Protein AF-A0A7M3ZNB1-F1 (afdb_monomer_lite)

Secondary structure (DSSP, 8-state):
-HHHHHHHHHHHHHHHHHHS-----HHHHHTTSS--HHHHHHHHHHHHHHHHHHHHTTSSPPPPPHHHHHHHHHHHHHHHHHHHHHHTTTTS-HHHHHHHHHHHHHHHHHTTSS-SS-STTGGGT--HHHHHHHHHHHHHHHTT--TTHHHHHHHHTTS-HHHHHHHHHHHHHHHHTTSS--TTSSSPP-

Radius of gyration: 18.9 Å; chains: 1; bounding box: 48×30×53 Å

pLDDT: mean 91.67, std 6.59, range [48.69, 97.62]

Structure (mmCIF, N/CA/C/O backbone):
data_AF-A0A7M3ZNB1-F1
#
_entry.id   AF-A0A7M3ZNB1-F1
#
loop_
_atom_site.group_PDB
_atom_site.id
_atom_site.type_symbol
_atom_site.label_atom_id
_atom_site.label_alt_id
_atom_site.label_comp_id
_atom_site.label_asym_id
_atom_site.label_entity_id
_atom_site.label_seq_id
_atom_site.pdbx_PDB_ins_code
_atom_site.Cartn_x
_atom_site.Cartn_y
_atom_site.Cartn_z
_atom_site.occupancy
_atom_site.B_iso_or_equiv
_atom_site.auth_seq_id
_atom_site.auth_comp_id
_atom_site.auth_asym_id
_atom_site.auth_atom_id
_atom_site.pdbx_PDB_model_num
ATOM 1 N N . GLN A 1 1 ? -1.486 -17.581 -26.492 1.00 53.19 1 GLN A N 1
ATOM 2 C CA . GLN A 1 1 ? -2.120 -16.342 -25.982 1.00 53.19 1 GLN A CA 1
ATOM 3 C C . GLN A 1 1 ? -1.622 -15.896 -24.597 1.00 53.19 1 GLN A C 1
ATOM 5 O O . GLN A 1 1 ? -1.498 -14.698 -24.398 1.00 53.19 1 GLN A O 1
ATOM 10 N N . SER A 1 2 ? -1.276 -16.785 -23.649 1.00 64.69 2 SER A N 1
ATOM 11 C CA . SER A 1 2 ? -0.798 -16.369 -22.306 1.00 64.69 2 SER A CA 1
ATOM 12 C C . SER A 1 2 ? 0.509 -15.548 -22.298 1.00 64.69 2 SER A C 1
ATOM 14 O O . SER A 1 2 ? 0.718 -14.752 -21.385 1.00 64.69 2 SER A O 1
ATOM 16 N N . ASN A 1 3 ? 1.386 -15.725 -23.295 1.00 81.88 3 ASN A N 1
ATOM 17 C CA . ASN A 1 3 ? 2.731 -15.131 -23.284 1.00 81.88 3 ASN A CA 1
ATOM 18 C C . ASN A 1 3 ? 2.749 -13.640 -23.660 1.00 81.88 3 ASN A C 1
ATOM 20 O O . ASN A 1 3 ? 3.486 -12.875 -23.048 1.00 81.88 3 ASN A O 1
ATOM 24 N N . GLU A 1 4 ? 1.920 -13.209 -24.614 1.00 90.94 4 GLU A N 1
ATOM 25 C CA . GLU A 1 4 ? 1.838 -11.799 -25.033 1.00 90.94 4 GLU A CA 1
ATOM 26 C C . GLU A 1 4 ? 1.258 -10.922 -23.920 1.00 90.94 4 GLU A C 1
ATOM 28 O O . GLU A 1 4 ? 1.792 -9.858 -23.616 1.00 90.94 4 GLU A O 1
ATOM 33 N N . ARG A 1 5 ? 0.207 -11.410 -23.247 1.00 93.12 5 ARG A N 1
ATOM 34 C CA . ARG A 1 5 ? -0.402 -10.724 -22.101 1.00 93.12 5 ARG A CA 1
ATOM 35 C C . ARG A 1 5 ? 0.583 -10.578 -20.946 1.00 93.12 5 ARG A C 1
ATOM 37 O O . ARG A 1 5 ? 0.705 -9.495 -20.380 1.00 93.12 5 ARG A O 1
ATOM 44 N N . LEU A 1 6 ? 1.303 -11.652 -20.617 1.00 95.44 6 LEU A N 1
ATOM 45 C CA . LEU A 1 6 ? 2.343 -11.611 -19.594 1.00 95.44 6 LEU A CA 1
ATOM 46 C C . LEU A 1 6 ? 3.440 -10.600 -19.955 1.00 95.44 6 LEU A C 1
ATOM 48 O O . LEU A 1 6 ? 3.840 -9.821 -19.095 1.00 95.44 6 LEU A O 1
ATOM 52 N N . LEU A 1 7 ? 3.889 -10.576 -21.214 1.00 95.44 7 LEU A N 1
ATOM 53 C CA . LEU A 1 7 ? 4.895 -9.620 -21.677 1.00 95.44 7 LEU A CA 1
ATOM 54 C C . LEU A 1 7 ? 4.403 -8.171 -21.560 1.00 95.44 7 LEU A C 1
ATOM 56 O O . LEU A 1 7 ? 5.130 -7.329 -21.043 1.00 95.44 7 LEU A O 1
ATOM 60 N N . ALA A 1 8 ? 3.166 -7.879 -21.971 1.00 95.06 8 ALA A N 1
ATOM 61 C CA . ALA A 1 8 ? 2.592 -6.538 -21.862 1.00 95.06 8 ALA A CA 1
ATOM 62 C C . ALA A 1 8 ? 2.513 -6.061 -20.399 1.00 95.06 8 ALA A C 1
ATOM 64 O O . ALA A 1 8 ? 2.962 -4.958 -20.076 1.00 95.06 8 ALA A O 1
ATOM 65 N N . LEU A 1 9 ? 2.020 -6.916 -19.495 1.00 95.62 9 LEU A N 1
ATOM 66 C CA . LEU A 1 9 ? 1.970 -6.628 -18.057 1.00 95.62 9 LEU A CA 1
ATOM 67 C C . LEU A 1 9 ? 3.376 -6.457 -17.463 1.00 95.62 9 LEU A C 1
ATOM 69 O O . LEU A 1 9 ? 3.602 -5.559 -16.653 1.00 95.62 9 LEU A O 1
ATOM 73 N N . ALA A 1 10 ? 4.339 -7.275 -17.890 1.00 96.12 10 ALA A N 1
ATOM 74 C CA . ALA A 1 10 ? 5.731 -7.175 -17.466 1.00 96.12 10 ALA A CA 1
ATOM 75 C C . ALA A 1 10 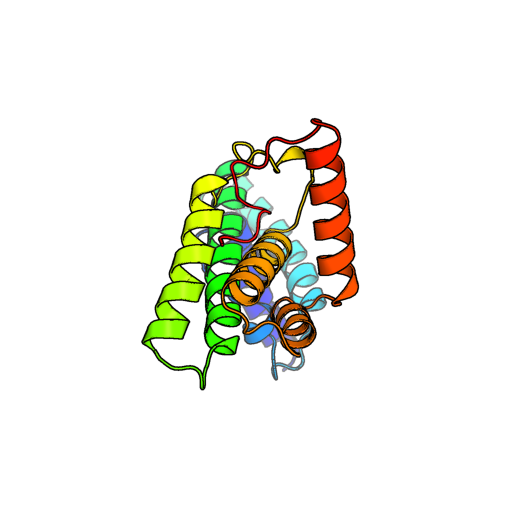? 6.382 -5.859 -17.912 1.00 96.12 10 ALA A C 1
ATOM 77 O O . ALA A 1 10 ? 7.096 -5.241 -17.125 1.00 96.12 10 ALA A O 1
ATOM 78 N N . CYS A 1 11 ? 6.114 -5.402 -19.138 1.00 95.69 11 CYS A N 1
ATOM 79 C CA . CYS A 1 11 ? 6.587 -4.111 -19.638 1.00 95.69 11 CYS A CA 1
ATOM 80 C C . CYS A 1 11 ? 6.006 -2.943 -18.835 1.00 95.69 11 CYS A C 1
ATOM 82 O O . CYS A 1 11 ? 6.755 -2.051 -18.439 1.00 95.69 11 CYS A O 1
ATOM 84 N N . LEU A 1 12 ? 4.704 -2.970 -18.529 1.00 94.81 12 LEU A N 1
ATOM 85 C CA . LEU A 1 12 ? 4.069 -1.966 -17.667 1.00 94.81 12 LEU A CA 1
ATOM 86 C C . LEU A 1 12 ? 4.679 -1.957 -16.261 1.00 94.81 12 LEU A C 1
ATOM 88 O O . LEU A 1 12 ? 4.983 -0.893 -15.723 1.00 94.81 12 LEU 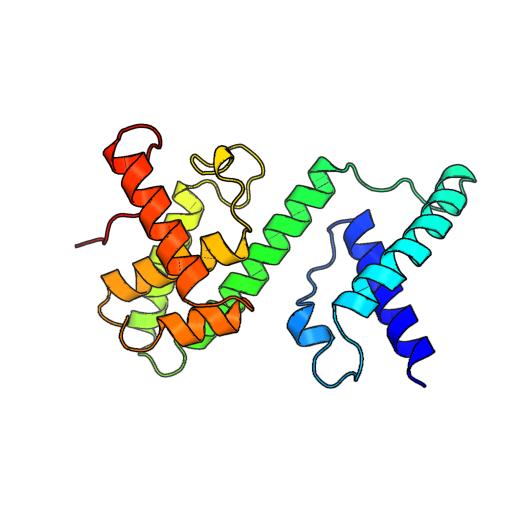A O 1
ATOM 92 N N . ARG A 1 13 ? 4.919 -3.140 -15.683 1.00 94.75 13 ARG A N 1
ATOM 93 C CA . ARG A 1 13 ? 5.550 -3.275 -14.366 1.00 94.75 13 ARG A CA 1
ATOM 94 C C . ARG A 1 13 ? 6.980 -2.753 -14.364 1.00 94.75 13 ARG A C 1
ATOM 96 O O . ARG A 1 13 ? 7.334 -1.981 -13.480 1.00 94.75 13 ARG A O 1
ATOM 103 N N . ALA A 1 14 ? 7.777 -3.123 -15.361 1.00 94.38 14 ALA A N 1
ATOM 104 C CA . ALA A 1 14 ? 9.140 -2.632 -15.520 1.00 94.38 14 ALA A CA 1
ATOM 105 C C . ALA A 1 14 ? 9.170 -1.108 -15.705 1.00 94.38 14 ALA A C 1
ATOM 107 O O . ALA A 1 14 ? 10.007 -0.430 -15.117 1.00 94.38 14 ALA A O 1
ATOM 108 N N . HIS A 1 15 ? 8.229 -0.545 -16.468 1.00 92.31 15 HIS A N 1
ATOM 109 C CA . HIS A 1 15 ? 8.118 0.901 -16.611 1.00 92.31 15 HIS A CA 1
ATOM 110 C C . HIS A 1 15 ? 7.786 1.577 -15.273 1.00 92.31 15 HIS A C 1
ATOM 112 O O . HIS A 1 15 ? 8.464 2.532 -14.897 1.00 92.31 15 HIS A O 1
ATOM 118 N N . GLN A 1 16 ? 6.812 1.055 -14.518 1.00 91.94 16 GLN A N 1
ATOM 119 C CA . GLN A 1 16 ? 6.500 1.551 -13.175 1.00 91.94 16 GLN A CA 1
ATOM 120 C C . GLN A 1 16 ? 7.723 1.471 -12.244 1.00 91.94 16 GLN A C 1
ATOM 122 O O . GLN A 1 16 ? 7.998 2.417 -11.517 1.00 91.94 16 GLN A O 1
ATOM 127 N N . GLU A 1 17 ? 8.497 0.385 -12.292 1.00 90.56 17 GLU A N 1
ATOM 128 C CA . GLU A 1 17 ? 9.726 0.225 -11.499 1.00 90.56 17 GLU A CA 1
ATOM 129 C C . GLU A 1 17 ? 10.880 1.138 -11.953 1.00 90.56 17 GLU A C 1
ATOM 131 O O . GLU A 1 17 ? 11.807 1.375 -11.180 1.00 90.56 17 GLU A O 1
ATOM 136 N N . ARG A 1 18 ? 10.851 1.662 -13.185 1.00 90.75 18 ARG A N 1
ATOM 137 C CA . ARG A 1 18 ? 11.842 2.634 -13.685 1.00 90.75 18 ARG A CA 1
ATOM 138 C C . ARG A 1 18 ? 11.490 4.073 -13.364 1.00 90.75 18 ARG A C 1
ATOM 140 O O . ARG A 1 18 ? 12.400 4.877 -13.176 1.00 90.75 18 ARG A O 1
ATOM 147 N N . THR A 1 19 ? 10.204 4.408 -13.392 1.00 87.56 19 THR A N 1
ATOM 148 C CA . THR A 1 19 ? 9.755 5.803 -13.327 1.00 87.56 19 THR A CA 1
ATOM 149 C C . THR A 1 19 ? 9.044 6.135 -12.027 1.00 87.56 19 THR A C 1
ATOM 151 O O . THR A 1 19 ? 9.085 7.284 -11.607 1.00 87.56 19 THR A O 1
ATOM 154 N N . GLY A 1 20 ? 8.375 5.166 -11.401 1.00 83.81 20 GLY A N 1
ATOM 155 C CA . GLY A 1 20 ? 7.446 5.382 -10.290 1.00 83.81 20 GLY A CA 1
ATOM 156 C C . GLY A 1 20 ? 6.127 6.053 -10.698 1.00 83.81 20 GLY A C 1
ATOM 157 O O . GLY A 1 20 ? 5.177 6.039 -9.931 1.00 83.81 20 GLY A O 1
ATOM 158 N N . LYS A 1 21 ? 6.021 6.584 -11.923 1.00 80.00 21 LYS A N 1
ATOM 159 C CA . LYS A 1 21 ? 4.980 7.546 -12.333 1.00 80.00 21 LYS A CA 1
ATOM 160 C C . LYS A 1 21 ? 3.655 6.930 -12.776 1.00 80.00 21 LYS A C 1
ATOM 162 O O . LYS A 1 21 ? 2.750 7.658 -13.172 1.00 80.00 21 LYS A O 1
ATOM 167 N N . ILE A 1 22 ? 3.536 5.605 -12.771 1.00 81.69 22 ILE A N 1
ATOM 168 C CA . ILE A 1 22 ? 2.296 4.942 -13.166 1.00 81.69 22 ILE A CA 1
ATOM 169 C C . ILE A 1 22 ? 1.604 4.395 -11.923 1.00 81.69 22 ILE A C 1
ATOM 171 O O . ILE A 1 22 ? 2.110 3.481 -11.269 1.00 81.69 22 ILE A O 1
ATOM 175 N N . ASN A 1 23 ? 0.404 4.901 -11.652 1.00 83.00 23 ASN A N 1
ATOM 176 C CA . ASN A 1 23 ? -0.474 4.327 -10.649 1.00 83.00 23 ASN A CA 1
ATOM 177 C C . ASN A 1 23 ? -1.207 3.100 -11.233 1.00 83.00 23 ASN A C 1
ATOM 179 O O . ASN A 1 23 ? -2.145 3.247 -12.013 1.00 83.00 23 ASN A O 1
ATOM 183 N N . ILE A 1 24 ? -0.768 1.890 -10.864 1.00 86.69 24 ILE A N 1
ATOM 184 C CA . ILE A 1 24 ? -1.443 0.629 -11.209 1.00 86.69 24 ILE A CA 1
ATOM 185 C C . ILE A 1 24 ? -1.824 -0.120 -9.936 1.00 86.69 24 ILE A C 1
ATOM 187 O O . ILE A 1 24 ? -0.967 -0.487 -9.123 1.00 86.69 24 ILE A O 1
ATOM 191 N N . ASP A 1 25 ? -3.111 -0.440 -9.835 1.00 85.75 25 ASP A N 1
ATOM 192 C CA . ASP A 1 25 ? -3.625 -1.467 -8.944 1.00 85.75 25 ASP A CA 1
ATOM 193 C C . ASP A 1 25 ? -3.291 -2.854 -9.519 1.00 85.75 25 ASP A C 1
ATOM 195 O O . ASP A 1 25 ? -4.022 -3.411 -10.335 1.00 85.75 25 ASP A O 1
ATOM 199 N N . TRP A 1 26 ? -2.144 -3.413 -9.128 1.00 88.75 26 TRP A N 1
ATOM 200 C CA . TRP A 1 26 ? -1.683 -4.694 -9.669 1.00 88.75 26 TRP A CA 1
ATOM 201 C C . TRP A 1 26 ? -2.595 -5.886 -9.362 1.00 88.75 26 TRP A C 1
ATOM 203 O O . TRP A 1 26 ? -2.819 -6.668 -10.283 1.00 88.75 26 TRP A O 1
ATOM 213 N N . PRO A 1 27 ? -3.109 -6.070 -8.128 1.00 85.38 27 PRO A N 1
ATOM 214 C CA . PRO A 1 27 ? -4.097 -7.107 -7.841 1.00 85.38 27 PRO A CA 1
ATOM 215 C C . PRO A 1 27 ? -5.313 -7.058 -8.768 1.00 85.38 27 PRO A C 1
ATOM 217 O O . PRO A 1 27 ? -5.665 -8.090 -9.331 1.00 85.38 27 PRO A O 1
ATOM 220 N N . GLN A 1 28 ? -5.889 -5.873 -8.982 1.00 86.12 28 GLN A N 1
ATOM 221 C CA . GLN A 1 28 ? -7.027 -5.701 -9.884 1.00 86.12 28 GLN A CA 1
ATOM 222 C C . GLN A 1 28 ? -6.622 -5.913 -11.351 1.00 86.12 28 GLN A C 1
ATOM 224 O O . GLN A 1 28 ? -7.330 -6.566 -12.107 1.00 86.12 28 GLN A O 1
ATOM 229 N N . MET A 1 29 ? -5.446 -5.423 -11.756 1.00 90.56 29 MET A N 1
ATOM 230 C CA . MET A 1 29 ? -4.943 -5.543 -13.129 1.00 90.56 29 MET A CA 1
ATOM 231 C C . MET A 1 29 ? -4.726 -6.998 -13.568 1.00 90.56 29 MET A C 1
ATOM 233 O O . MET A 1 29 ? -4.845 -7.307 -14.752 1.00 90.56 29 MET A O 1
ATOM 237 N N . VAL A 1 30 ? -4.370 -7.895 -12.640 1.00 92.00 30 VAL A N 1
ATOM 238 C CA . VAL A 1 30 ? -4.156 -9.319 -12.954 1.00 92.00 30 VAL A CA 1
ATOM 239 C C . VAL A 1 30 ? -5.417 -10.171 -12.793 1.00 92.00 30 VAL A C 1
ATOM 241 O O . VAL A 1 30 ? -5.433 -11.322 -13.240 1.00 92.00 30 VAL A O 1
ATOM 244 N N . GLU A 1 31 ? -6.479 -9.638 -12.193 1.00 89.12 31 GLU A N 1
ATOM 245 C CA . GLU A 1 31 ? -7.727 -10.364 -11.973 1.00 89.12 31 GLU A CA 1
ATOM 246 C C . GLU A 1 31 ? -8.368 -10.794 -13.303 1.00 89.12 31 GLU A C 1
ATOM 248 O O . GLU A 1 31 ? -8.394 -10.050 -14.280 1.00 89.12 31 GLU A O 1
ATOM 253 N N . GLY A 1 32 ? -8.820 -12.050 -13.389 1.00 87.25 32 GLY A N 1
ATOM 254 C CA . GLY A 1 32 ? -9.433 -12.601 -14.607 1.00 87.25 32 GLY A CA 1
ATOM 255 C C . GLY A 1 32 ? -8.486 -12.774 -15.807 1.00 87.25 32 GLY A C 1
ATOM 256 O O . GLY A 1 32 ? -8.883 -13.323 -16.832 1.00 87.25 32 GLY A O 1
ATOM 257 N N . THR A 1 33 ? -7.216 -12.370 -15.701 1.00 88.75 33 THR A N 1
ATOM 258 C CA . THR A 1 33 ? -6.265 -12.426 -16.825 1.00 88.75 33 THR A CA 1
ATOM 259 C C . THR A 1 33 ? -5.657 -13.810 -17.064 1.00 88.75 33 THR A C 1
ATOM 261 O O . THR A 1 33 ? -5.021 -14.026 -18.101 1.00 88.75 33 THR A O 1
ATOM 264 N N . GLY A 1 34 ? -5.799 -14.738 -16.111 1.00 90.25 34 GLY A N 1
ATOM 265 C CA . GLY A 1 34 ? -5.099 -16.029 -16.107 1.00 90.25 34 GLY A CA 1
ATOM 266 C C . GLY A 1 34 ? -3.593 -15.925 -15.821 1.00 90.25 34 GLY A C 1
ATOM 267 O O . GLY A 1 34 ? -2.892 -16.932 -15.888 1.00 90.25 34 GLY A O 1
ATOM 268 N N . VAL A 1 35 ? -3.091 -14.727 -15.501 1.00 92.44 35 VAL A N 1
ATOM 269 C CA . VAL A 1 35 ? -1.699 -14.461 -15.126 1.00 92.44 35 VAL A CA 1
ATOM 270 C C . VAL A 1 35 ? -1.655 -14.083 -13.650 1.00 92.44 35 VAL A C 1
ATOM 272 O O . VAL A 1 35 ? -2.460 -13.295 -13.168 1.00 92.44 35 VAL A O 1
ATOM 275 N N . THR A 1 36 ? -0.697 -14.632 -12.912 1.00 92.31 36 THR A N 1
ATOM 276 C CA . THR A 1 36 ? -0.486 -14.284 -11.502 1.00 92.31 36 THR A CA 1
ATOM 277 C C . THR A 1 36 ? 0.409 -13.055 -11.362 1.00 92.31 36 THR A C 1
ATOM 279 O O . THR A 1 36 ? 1.331 -12.844 -12.153 1.00 92.31 36 THR A O 1
ATOM 282 N N . LEU A 1 37 ? 0.229 -12.288 -10.282 1.00 92.25 37 LEU A N 1
ATOM 283 C CA . LEU A 1 37 ? 1.125 -11.171 -9.956 1.00 92.25 37 LEU A CA 1
ATOM 284 C C . LEU A 1 37 ? 2.596 -11.609 -9.866 1.00 92.25 37 LEU A C 1
ATOM 286 O O . LEU A 1 37 ? 3.487 -10.885 -10.300 1.00 92.25 37 LEU A O 1
ATOM 290 N N . LYS A 1 38 ? 2.857 -12.819 -9.355 1.00 93.56 38 LYS A N 1
ATOM 291 C CA . LYS A 1 38 ? 4.213 -13.378 -9.294 1.00 93.56 38 LYS A CA 1
ATOM 292 C C . LYS A 1 38 ? 4.823 -13.524 -10.690 1.00 93.56 38 LYS A C 1
ATOM 294 O O . LYS A 1 38 ? 5.953 -13.095 -10.894 1.00 93.56 38 LYS A O 1
ATOM 299 N N . GLN A 1 39 ? 4.069 -14.065 -11.650 1.00 94.88 39 GLN A N 1
ATOM 300 C CA . GLN A 1 39 ? 4.530 -14.173 -13.036 1.00 94.88 39 GLN A CA 1
ATOM 301 C C . GLN A 1 39 ? 4.840 -12.797 -13.628 1.00 94.88 39 GLN A C 1
ATOM 303 O O . GLN A 1 39 ? 5.887 -12.643 -14.250 1.00 94.88 39 GLN A O 1
ATOM 308 N N . VAL A 1 40 ? 3.987 -11.792 -13.391 1.00 96.06 40 VAL A N 1
ATOM 309 C CA . VAL A 1 40 ? 4.236 -10.415 -13.852 1.00 96.06 40 VAL A CA 1
ATOM 310 C C . VAL A 1 40 ? 5.536 -9.861 -13.271 1.00 96.06 40 VAL A C 1
ATOM 312 O O . VAL A 1 40 ? 6.364 -9.350 -14.020 1.00 96.06 40 VAL A O 1
ATOM 315 N N . VAL A 1 41 ? 5.748 -9.990 -11.956 1.00 94.88 41 VAL A N 1
ATOM 316 C CA . VAL A 1 41 ? 6.969 -9.519 -11.279 1.00 94.88 41 VAL A CA 1
ATOM 317 C C . VAL A 1 41 ? 8.212 -10.231 -11.813 1.00 94.88 41 VAL A C 1
ATOM 319 O O . VAL A 1 41 ? 9.230 -9.591 -12.072 1.00 94.88 41 VAL A O 1
ATOM 322 N N . ASP A 1 42 ? 8.151 -11.548 -12.004 1.00 96.12 42 ASP A N 1
ATOM 323 C CA . ASP A 1 42 ? 9.295 -12.316 -12.494 1.00 96.12 42 ASP A CA 1
ATOM 324 C C . ASP A 1 42 ? 9.616 -11.994 -13.961 1.00 96.12 42 ASP A C 1
ATOM 326 O O . ASP A 1 42 ? 10.784 -11.805 -14.306 1.00 96.12 42 ASP A O 1
ATOM 330 N N . ALA A 1 43 ? 8.601 -11.826 -14.810 1.00 96.38 43 ALA A N 1
ATOM 331 C CA . ALA A 1 43 ? 8.786 -11.382 -16.188 1.00 96.38 43 ALA A CA 1
ATOM 332 C C . ALA A 1 43 ? 9.309 -9.933 -16.264 1.00 96.38 43 ALA A C 1
ATOM 334 O O . ALA A 1 43 ? 10.181 -9.635 -17.081 1.00 96.38 43 ALA A O 1
ATOM 335 N N . ALA A 1 44 ? 8.857 -9.041 -15.376 1.00 96.56 44 ALA A N 1
ATOM 336 C CA . ALA A 1 44 ? 9.325 -7.656 -15.320 1.00 96.56 44 ALA A CA 1
ATOM 337 C C . ALA A 1 44 ? 10.827 -7.560 -15.015 1.00 96.56 44 ALA A C 1
ATOM 339 O O . ALA A 1 44 ? 11.516 -6.738 -15.615 1.00 96.56 44 ALA A O 1
ATOM 340 N N . LYS A 1 45 ? 11.376 -8.447 -14.170 1.00 96.44 45 LYS A N 1
ATOM 341 C CA . LYS A 1 45 ? 12.832 -8.525 -13.924 1.00 96.44 45 LYS A CA 1
ATOM 342 C C . LYS A 1 45 ? 13.617 -8.808 -15.206 1.00 96.44 45 LYS A C 1
ATOM 344 O O . LYS A 1 45 ? 14.699 -8.252 -15.402 1.00 96.44 45 LYS A O 1
ATOM 349 N N . VAL A 1 46 ? 13.078 -9.659 -16.082 1.00 96.44 46 VAL A N 1
ATOM 350 C CA . VAL A 1 46 ? 13.692 -9.963 -17.382 1.00 96.44 46 VAL A CA 1
ATOM 351 C C . VAL A 1 46 ? 13.650 -8.733 -18.283 1.00 96.44 46 VAL A C 1
ATOM 353 O O . VAL A 1 46 ? 14.683 -8.349 -18.827 1.00 96.44 46 VAL A O 1
ATOM 356 N N . VAL A 1 47 ? 12.498 -8.062 -18.379 1.00 97.12 47 VAL A N 1
ATOM 357 C CA . VAL A 1 47 ? 12.363 -6.809 -19.143 1.00 97.12 47 VAL A CA 1
ATOM 358 C C . VAL A 1 47 ? 13.345 -5.748 -18.628 1.00 97.12 47 VAL A C 1
ATOM 360 O O . VAL A 1 47 ? 14.100 -5.172 -19.410 1.00 97.12 47 VAL A O 1
ATOM 363 N N . MET A 1 48 ? 13.424 -5.554 -17.309 1.00 95.25 48 MET A N 1
ATOM 364 C CA . MET A 1 48 ? 14.355 -4.625 -16.662 1.00 95.25 48 MET A CA 1
ATOM 365 C C . MET A 1 48 ? 15.819 -4.913 -16.998 1.00 95.25 48 MET A C 1
ATOM 367 O O . MET A 1 48 ? 16.590 -3.978 -17.216 1.00 95.25 48 MET A O 1
ATOM 371 N N . LYS A 1 49 ? 16.218 -6.189 -17.083 1.00 95.88 49 LYS A N 1
ATOM 372 C CA . LYS A 1 49 ? 17.577 -6.571 -17.494 1.00 95.88 49 LYS A CA 1
ATOM 373 C C . LYS A 1 49 ? 17.916 -6.021 -18.882 1.00 95.88 49 LYS A C 1
ATOM 375 O O . LYS A 1 49 ? 19.001 -5.471 -19.046 1.00 95.88 49 LYS A O 1
ATOM 380 N N . TYR A 1 50 ? 17.009 -6.144 -19.850 1.00 95.88 50 TYR A N 1
ATOM 381 C CA . TYR A 1 50 ? 17.232 -5.632 -21.205 1.00 95.88 50 TYR A CA 1
ATOM 382 C C . TYR A 1 50 ? 17.159 -4.106 -21.271 1.00 95.88 50 TYR A C 1
ATOM 384 O O . TYR A 1 50 ? 18.019 -3.494 -21.898 1.00 95.88 50 TYR A O 1
ATOM 392 N N . LEU A 1 51 ? 16.229 -3.478 -20.545 1.00 95.19 51 LEU A N 1
ATOM 393 C CA . LEU A 1 51 ? 16.172 -2.016 -20.441 1.00 95.19 51 LEU A CA 1
ATOM 394 C C . LEU A 1 51 ? 17.470 -1.434 -19.863 1.00 95.19 51 LEU A C 1
ATOM 396 O O . LEU A 1 51 ? 17.963 -0.430 -20.362 1.00 95.19 51 LEU A O 1
ATOM 400 N N . ASN A 1 52 ? 18.086 -2.097 -18.880 1.00 93.12 52 ASN A N 1
ATOM 401 C CA . ASN A 1 52 ? 19.384 -1.675 -18.346 1.00 93.12 52 ASN A CA 1
ATOM 402 C C . ASN A 1 52 ? 20.521 -1.774 -19.380 1.00 93.12 52 ASN A C 1
ATOM 404 O O . ASN A 1 52 ? 21.477 -1.008 -19.298 1.00 93.12 52 ASN A O 1
ATOM 408 N N . ILE A 1 53 ? 20.454 -2.715 -20.330 1.00 95.56 53 ILE A N 1
ATOM 409 C CA . ILE A 1 53 ? 21.418 -2.788 -21.440 1.00 95.56 53 ILE A CA 1
ATOM 410 C C . ILE A 1 53 ? 21.189 -1.604 -22.380 1.00 95.56 53 ILE A C 1
ATOM 412 O O . ILE A 1 53 ? 22.136 -0.885 -22.679 1.00 95.56 53 ILE A O 1
ATOM 416 N N . CYS A 1 54 ? 19.937 -1.353 -22.777 1.00 95.12 54 CYS A N 1
ATOM 417 C CA . CYS A 1 54 ? 19.580 -0.214 -23.622 1.00 95.12 54 CYS A CA 1
ATOM 418 C C . CYS A 1 54 ? 20.013 1.125 -23.006 1.00 95.12 54 CYS A C 1
ATOM 420 O O . CYS A 1 54 ? 20.564 1.963 -23.711 1.00 95.12 54 CYS A O 1
ATOM 422 N N . GLU A 1 55 ? 19.818 1.303 -21.697 1.00 94.00 55 GLU A N 1
ATOM 423 C CA . GLU A 1 55 ? 20.241 2.496 -20.955 1.00 94.00 55 GLU A CA 1
ATOM 424 C C . GLU A 1 55 ? 21.763 2.679 -21.005 1.00 94.00 55 GLU A C 1
ATOM 426 O O . GLU A 1 55 ? 22.246 3.751 -21.357 1.00 94.00 55 GLU A O 1
ATOM 431 N N . LYS A 1 56 ? 22.535 1.615 -20.741 1.00 93.88 56 LYS A N 1
ATOM 432 C CA . LYS A 1 56 ? 24.008 1.648 -20.830 1.00 93.88 56 LYS A CA 1
ATOM 433 C C . LYS A 1 56 ? 24.520 1.929 -22.243 1.00 93.88 56 LYS A C 1
ATOM 435 O O . LYS A 1 56 ? 25.605 2.479 -22.393 1.00 93.88 56 LYS A O 1
ATOM 440 N N . SER A 1 57 ? 23.757 1.538 -23.259 1.00 95.31 57 SER A N 1
ATOM 441 C CA . SER A 1 57 ? 24.050 1.814 -24.666 1.00 95.31 57 SER A CA 1
ATOM 442 C C . SER A 1 57 ? 23.538 3.179 -25.143 1.00 95.31 57 SER A C 1
ATOM 444 O O . SER A 1 57 ? 23.698 3.489 -26.319 1.00 95.31 57 SER A O 1
ATOM 446 N N . GLY A 1 58 ? 22.906 3.982 -24.278 1.00 94.50 58 GLY A N 1
ATOM 447 C CA . GLY A 1 58 ? 22.350 5.290 -24.644 1.00 94.50 58 GLY A CA 1
ATOM 448 C C . GLY A 1 58 ? 21.124 5.229 -25.563 1.00 94.50 58 GLY A C 1
ATOM 449 O O . GLY A 1 58 ? 20.773 6.230 -26.176 1.00 94.50 58 GLY A O 1
ATOM 450 N N . LEU A 1 59 ? 20.473 4.066 -25.678 1.00 95.06 59 LEU A N 1
ATOM 451 C CA . LEU A 1 59 ? 19.285 3.875 -26.522 1.00 95.06 59 LEU A CA 1
ATOM 452 C C . LEU A 1 59 ? 18.001 4.387 -25.862 1.00 95.06 59 LEU A C 1
ATOM 454 O O . LEU A 1 59 ? 17.004 4.606 -26.544 1.00 95.06 59 LEU A O 1
ATOM 458 N N . ILE A 1 60 ? 18.008 4.525 -24.536 1.00 93.06 60 ILE A N 1
ATOM 459 C CA . ILE A 1 60 ? 16.892 5.046 -23.744 1.00 93.06 60 ILE A CA 1
ATOM 460 C C . ILE A 1 60 ? 17.417 5.974 -22.649 1.00 93.06 60 ILE A C 1
ATOM 462 O O . ILE A 1 60 ? 18.587 5.904 -22.271 1.00 93.06 60 ILE A O 1
ATOM 466 N N . GLU A 1 61 ? 16.525 6.799 -22.106 1.00 89.00 61 GLU A N 1
ATOM 467 C CA . GLU A 1 61 ? 16.823 7.674 -20.974 1.00 89.00 61 GLU A CA 1
ATOM 468 C C . GLU A 1 61 ? 17.241 6.889 -19.723 1.00 89.00 61 GLU A C 1
ATOM 470 O O . GLU A 1 61 ? 16.770 5.771 -19.463 1.00 89.00 61 GLU A O 1
ATOM 475 N N . MET A 1 62 ? 18.099 7.521 -18.915 1.00 87.81 62 MET A N 1
ATOM 476 C CA . MET A 1 62 ? 18.460 7.012 -17.597 1.00 87.81 62 MET A CA 1
ATOM 477 C C . MET A 1 62 ? 17.220 6.850 -16.723 1.00 87.81 62 MET A C 1
ATOM 479 O O . MET A 1 62 ? 16.318 7.689 -16.714 1.00 87.81 62 MET A O 1
ATOM 483 N N . ARG A 1 63 ? 17.181 5.752 -15.965 1.00 88.19 63 ARG A N 1
ATOM 484 C CA . ARG A 1 63 ? 16.116 5.529 -14.986 1.00 88.19 63 ARG A CA 1
ATOM 485 C C . ARG A 1 63 ? 16.098 6.642 -13.934 1.00 88.19 63 ARG A C 1
ATOM 487 O O . ARG A 1 63 ? 17.141 7.207 -13.603 1.00 88.19 63 ARG A O 1
ATOM 494 N N . ALA A 1 64 ? 14.921 6.895 -13.364 1.00 87.81 64 ALA A N 1
ATOM 495 C CA . ALA A 1 64 ? 14.796 7.830 -12.255 1.00 87.81 64 ALA A CA 1
ATOM 496 C C . ALA A 1 64 ? 15.615 7.359 -11.039 1.00 87.81 64 ALA A C 1
ATOM 498 O O . ALA A 1 64 ? 15.912 6.166 -10.883 1.00 87.81 64 ALA A O 1
ATOM 499 N N . ASP A 1 65 ? 15.974 8.307 -10.169 1.00 90.19 65 ASP A N 1
ATOM 500 C CA . ASP A 1 65 ? 16.651 7.991 -8.917 1.00 90.19 65 ASP A CA 1
ATOM 501 C C . ASP A 1 65 ? 15.831 6.987 -8.090 1.00 90.19 65 ASP A C 1
ATOM 503 O O . ASP A 1 65 ? 14.600 7.042 -8.022 1.00 90.19 65 ASP A O 1
ATOM 507 N N . ARG A 1 66 ? 16.530 6.049 -7.442 1.00 88.69 66 ARG A N 1
ATOM 508 C CA . ARG A 1 66 ? 15.892 4.953 -6.706 1.00 88.69 66 ARG A CA 1
ATOM 509 C C . ARG A 1 66 ? 15.002 5.477 -5.582 1.00 88.69 66 ARG A C 1
ATOM 511 O O . ARG A 1 66 ? 13.940 4.899 -5.358 1.00 88.69 66 ARG A O 1
ATOM 518 N N . ARG A 1 67 ? 15.431 6.524 -4.872 1.00 90.81 67 ARG A N 1
ATOM 519 C CA . ARG A 1 67 ? 14.667 7.099 -3.762 1.00 90.81 67 ARG A CA 1
ATOM 520 C C . ARG A 1 67 ? 13.410 7.779 -4.294 1.00 90.81 67 ARG A C 1
ATOM 522 O O . ARG A 1 67 ? 12.341 7.558 -3.734 1.00 90.81 67 ARG A O 1
ATOM 529 N N . THR A 1 68 ? 13.508 8.498 -5.414 1.00 91.06 68 THR A N 1
ATOM 530 C CA . THR A 1 68 ? 12.335 9.049 -6.116 1.00 91.06 68 THR A CA 1
ATOM 531 C C . THR A 1 68 ? 11.346 7.949 -6.500 1.00 91.06 68 THR A C 1
ATOM 533 O O . THR A 1 68 ? 10.181 8.027 -6.128 1.00 91.06 68 THR A O 1
ATOM 536 N N . VAL A 1 69 ? 11.797 6.877 -7.160 1.00 91.19 69 VAL A N 1
ATOM 537 C CA . VAL A 1 69 ? 10.905 5.768 -7.550 1.00 91.19 69 VAL A CA 1
ATOM 538 C C . VAL A 1 69 ? 10.245 5.121 -6.332 1.00 91.19 69 VAL A C 1
ATOM 540 O O . VAL A 1 69 ? 9.047 4.859 -6.349 1.00 91.19 69 VAL A O 1
ATOM 543 N N . GLN A 1 70 ? 11.001 4.855 -5.264 1.00 91.19 70 GLN A N 1
ATOM 544 C CA . GLN A 1 70 ? 10.455 4.251 -4.045 1.00 91.19 70 GLN A CA 1
ATOM 545 C C . GLN A 1 70 ? 9.388 5.129 -3.391 1.00 91.19 70 GLN A C 1
ATOM 547 O O . GLN A 1 70 ? 8.379 4.604 -2.921 1.00 91.19 70 GLN A O 1
ATOM 552 N N . PHE A 1 71 ? 9.600 6.445 -3.377 1.00 92.44 71 PHE A N 1
ATOM 553 C CA . PHE A 1 71 ? 8.621 7.397 -2.871 1.00 92.44 71 PHE A CA 1
ATOM 554 C C . PHE A 1 71 ? 7.332 7.356 -3.700 1.00 92.44 71 PHE A C 1
ATOM 556 O O . PHE A 1 71 ? 6.259 7.145 -3.142 1.00 92.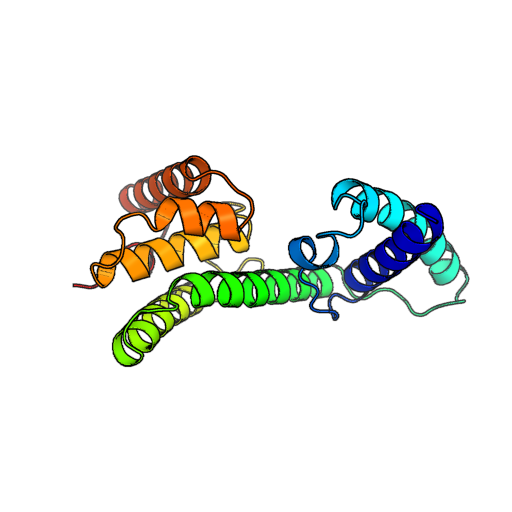44 71 PHE A O 1
ATOM 563 N N . GLU A 1 72 ? 7.434 7.441 -5.027 1.00 92.19 72 GLU A N 1
ATOM 564 C CA . GLU A 1 72 ? 6.274 7.392 -5.930 1.00 92.19 72 GLU A CA 1
ATOM 565 C C . GLU A 1 72 ? 5.507 6.059 -5.844 1.00 92.19 72 GLU A C 1
ATOM 567 O O . GLU A 1 72 ? 4.273 6.022 -5.848 1.00 92.19 72 GLU A O 1
ATOM 572 N N . LEU A 1 73 ? 6.224 4.940 -5.692 1.00 90.94 73 LEU A N 1
ATOM 573 C CA . LEU A 1 73 ? 5.608 3.633 -5.452 1.00 90.94 73 LEU A CA 1
ATOM 574 C C . LEU A 1 73 ? 4.854 3.596 -4.118 1.00 90.94 73 LEU A C 1
ATOM 576 O O . LEU A 1 73 ? 3.783 2.993 -4.047 1.00 90.94 73 LEU A O 1
ATOM 580 N N . ARG A 1 74 ? 5.383 4.244 -3.073 1.00 92.50 74 ARG A N 1
ATOM 581 C CA . ARG A 1 74 ? 4.695 4.360 -1.783 1.00 92.50 74 ARG A CA 1
ATOM 582 C C . ARG A 1 74 ? 3.442 5.224 -1.893 1.00 92.50 74 ARG A C 1
ATOM 584 O O . ARG A 1 74 ? 2.399 4.801 -1.402 1.00 92.50 74 ARG A O 1
ATOM 591 N N . VAL A 1 75 ? 3.525 6.378 -2.560 1.00 93.12 75 VAL A N 1
ATOM 592 C CA . VAL A 1 75 ? 2.371 7.249 -2.856 1.00 93.12 75 VAL A CA 1
ATOM 593 C C . VAL A 1 75 ? 1.278 6.426 -3.538 1.00 93.12 75 VAL A C 1
ATOM 595 O O . VAL A 1 75 ? 0.152 6.360 -3.054 1.00 93.12 75 VAL A O 1
ATOM 598 N N . THR A 1 76 ? 1.649 5.713 -4.602 1.00 91.38 76 THR A N 1
ATOM 599 C CA . THR A 1 76 ? 0.758 4.839 -5.373 1.00 91.38 76 THR A CA 1
ATOM 600 C C . THR A 1 76 ? 0.119 3.744 -4.512 1.00 91.38 76 THR A C 1
ATOM 602 O O . THR A 1 76 ? -1.092 3.528 -4.583 1.00 91.38 76 THR A O 1
ATOM 605 N N . GLU A 1 77 ? 0.907 3.041 -3.688 1.00 91.94 77 GLU A N 1
ATOM 606 C CA . GLU A 1 77 ? 0.387 1.975 -2.823 1.00 91.94 77 GLU A CA 1
ATOM 607 C C . GLU A 1 77 ? -0.609 2.517 -1.791 1.00 91.94 77 GLU A C 1
ATOM 609 O O . GLU A 1 77 ? -1.655 1.896 -1.581 1.00 91.94 77 GLU A O 1
ATOM 614 N N . ILE A 1 78 ? -0.323 3.678 -1.191 1.00 95.31 78 ILE A N 1
ATOM 615 C CA . ILE A 1 78 ? -1.244 4.350 -0.268 1.00 95.31 78 ILE A CA 1
ATOM 616 C C . ILE A 1 78 ? -2.520 4.746 -1.008 1.00 95.31 78 ILE A C 1
ATOM 618 O O . ILE A 1 78 ? -3.591 4.324 -0.590 1.00 95.31 78 ILE A O 1
ATOM 622 N N . SER A 1 79 ? -2.433 5.458 -2.136 1.00 94.69 79 SER A N 1
ATOM 623 C CA . SER A 1 79 ? -3.613 5.905 -2.890 1.00 94.69 79 SER A CA 1
ATOM 624 C C . SER A 1 79 ? -4.539 4.752 -3.287 1.00 94.69 79 SER A C 1
ATOM 626 O O . SER A 1 79 ? -5.748 4.830 -3.059 1.00 94.69 79 SER A O 1
ATOM 628 N N . ASN A 1 80 ? -3.988 3.659 -3.822 1.00 93.25 80 ASN A N 1
ATOM 629 C CA . ASN A 1 80 ? -4.789 2.494 -4.208 1.00 93.25 80 ASN A CA 1
ATOM 630 C C . ASN A 1 80 ? -5.395 1.792 -2.997 1.00 93.25 80 ASN A C 1
ATOM 632 O O . ASN A 1 80 ? -6.559 1.397 -3.024 1.00 93.25 80 ASN A O 1
ATOM 636 N N . THR A 1 81 ? -4.626 1.662 -1.914 1.00 95.56 81 THR A N 1
ATOM 637 C CA . THR A 1 81 ? -5.135 1.041 -0.691 1.00 95.56 81 THR A CA 1
ATOM 638 C C . THR A 1 81 ? -6.254 1.879 -0.079 1.00 95.56 81 THR A C 1
ATOM 640 O O . THR A 1 81 ? -7.306 1.327 0.235 1.00 95.56 81 THR A O 1
ATOM 643 N N . SER A 1 82 ? -6.086 3.200 0.022 1.00 96.62 82 SER A N 1
ATOM 644 C CA . SER A 1 82 ? -7.113 4.126 0.508 1.00 96.62 82 SER A CA 1
ATOM 645 C C . SER A 1 82 ? -8.407 4.010 -0.290 1.00 96.62 82 SER A C 1
ATOM 647 O O . SER A 1 82 ? -9.485 3.968 0.299 1.00 96.62 82 SER A O 1
ATOM 649 N N . LEU A 1 83 ? -8.318 3.912 -1.622 1.00 95.00 83 LEU A N 1
ATOM 650 C CA . LEU A 1 83 ? -9.491 3.751 -2.480 1.00 95.00 83 LEU A CA 1
ATOM 651 C C . LEU A 1 83 ? -10.229 2.435 -2.189 1.00 95.00 83 LEU A C 1
ATOM 653 O O . LEU A 1 83 ? -11.440 2.447 -1.974 1.00 95.00 83 LEU A O 1
ATOM 657 N N . ARG A 1 84 ? -9.510 1.308 -2.104 1.00 93.12 84 ARG A N 1
ATOM 658 C CA . ARG A 1 84 ? -10.119 0.009 -1.764 1.00 93.12 84 ARG A CA 1
ATOM 659 C C . ARG A 1 84 ? -10.757 0.004 -0.380 1.00 93.12 84 ARG A C 1
ATOM 661 O O . ARG A 1 84 ? -11.837 -0.549 -0.209 1.00 93.12 84 ARG A O 1
ATOM 668 N N . LEU A 1 85 ? -10.100 0.613 0.606 1.00 95.81 85 LEU A N 1
ATOM 669 C CA . LEU A 1 85 ? -10.629 0.706 1.965 1.00 95.81 85 LEU A CA 1
ATOM 670 C C . LEU A 1 85 ? -11.877 1.593 2.013 1.00 95.81 85 LEU A C 1
ATOM 672 O O . LEU A 1 85 ? -12.859 1.215 2.647 1.00 95.81 85 LEU A O 1
ATOM 676 N N . LYS A 1 86 ? -11.897 2.706 1.268 1.00 95.75 86 LYS A N 1
ATOM 677 C CA . LYS A 1 86 ? -13.078 3.570 1.128 1.00 95.75 86 LYS A CA 1
ATOM 678 C C . LYS A 1 86 ? -14.294 2.802 0.601 1.00 95.75 86 LYS A C 1
ATOM 680 O O . LYS A 1 86 ? -15.390 3.020 1.108 1.00 95.75 86 LYS A O 1
ATOM 685 N N . HIS A 1 87 ? -14.110 1.891 -0.358 1.00 94.38 87 HIS A N 1
ATOM 686 C CA . HIS A 1 87 ? -15.195 1.043 -0.875 1.00 94.38 87 HIS A CA 1
ATOM 687 C C . HIS A 1 87 ? -15.796 0.108 0.178 1.00 94.38 87 HIS A C 1
ATOM 689 O O . HIS A 1 87 ? -16.961 -0.262 0.088 1.00 94.38 87 HIS A O 1
ATOM 695 N N . LEU A 1 88 ? -15.052 -0.240 1.231 1.00 94.50 88 LEU A N 1
ATOM 696 C CA . LEU A 1 88 ? -15.620 -1.034 2.320 1.00 94.50 88 LEU A CA 1
ATOM 697 C C . LEU A 1 88 ? -16.698 -0.262 3.087 1.00 94.50 88 LEU A C 1
ATOM 699 O O . LEU A 1 88 ? -17.524 -0.890 3.741 1.00 94.50 88 LEU A O 1
ATOM 703 N N . LEU A 1 89 ? -16.709 1.070 3.021 1.00 94.81 89 LEU A N 1
ATOM 704 C CA . LEU A 1 89 ? -17.722 1.916 3.657 1.00 94.81 89 LEU A CA 1
ATOM 705 C C . LEU A 1 89 ? -18.992 2.067 2.812 1.00 94.81 89 LEU A C 1
ATOM 707 O O . LEU A 1 89 ? -19.913 2.758 3.240 1.00 94.81 89 LEU A O 1
ATOM 711 N N . ASP A 1 90 ? -19.058 1.453 1.630 1.00 93.00 90 ASP A N 1
ATOM 712 C CA . ASP A 1 90 ? -20.255 1.514 0.797 1.00 93.00 90 ASP A CA 1
ATOM 713 C C . ASP A 1 90 ? -21.452 0.897 1.551 1.00 93.00 90 ASP A C 1
ATOM 715 O O . ASP A 1 90 ? -21.348 -0.156 2.184 1.00 93.00 90 ASP A O 1
ATOM 719 N N . GLY A 1 91 ? -22.583 1.609 1.546 1.00 89.56 91 GLY A N 1
ATOM 720 C CA . GLY A 1 91 ? -23.775 1.275 2.336 1.00 89.56 91 GLY A CA 1
ATOM 721 C C . GLY A 1 91 ? -23.852 1.934 3.719 1.00 89.56 91 GLY A C 1
ATOM 722 O O . GLY A 1 91 ? -24.878 1.801 4.383 1.00 89.56 91 GLY A O 1
ATOM 723 N N . LEU A 1 92 ? -22.815 2.656 4.158 1.00 93.50 92 LEU A N 1
ATOM 724 C CA . LEU A 1 92 ? -22.926 3.584 5.288 1.00 93.50 92 LEU A CA 1
ATOM 725 C C . LEU A 1 92 ? -23.526 4.922 4.848 1.00 93.50 92 LEU A C 1
ATOM 727 O O . LEU A 1 92 ? -23.484 5.277 3.672 1.00 93.50 92 LEU A O 1
ATOM 731 N N . ASP A 1 93 ? -24.041 5.678 5.817 1.00 95.00 93 ASP A N 1
ATOM 732 C CA . ASP A 1 93 ? -24.422 7.072 5.601 1.00 95.00 93 ASP A CA 1
ATOM 733 C C . ASP A 1 93 ? -23.214 7.908 5.137 1.00 95.00 93 ASP A C 1
ATOM 735 O O . ASP A 1 93 ? -22.093 7.727 5.624 1.00 95.00 93 ASP A O 1
ATOM 739 N N . GLU A 1 94 ? -23.436 8.833 4.201 1.00 95.19 94 GLU A N 1
ATOM 740 C CA . GLU A 1 94 ? -22.357 9.630 3.604 1.00 95.19 94 GLU A CA 1
ATOM 741 C C . GLU A 1 94 ? -21.661 10.540 4.627 1.00 95.19 94 GLU A C 1
ATOM 743 O O . GLU A 1 94 ? -20.447 10.738 4.537 1.00 95.19 94 GLU A O 1
ATOM 748 N N . SER A 1 95 ? -22.377 11.035 5.646 1.00 95.62 95 SER A N 1
ATOM 749 C CA . SER A 1 95 ? -21.749 11.821 6.716 1.00 95.62 95 SER A CA 1
ATOM 750 C C . SER A 1 95 ? -20.788 10.957 7.535 1.00 95.62 95 SER A C 1
ATOM 752 O O . SER A 1 95 ? -19.646 11.350 7.779 1.00 95.62 95 SER A O 1
ATOM 754 N N . LEU A 1 96 ? -21.200 9.728 7.863 1.00 95.44 96 LEU A N 1
ATOM 755 C CA . LEU A 1 96 ? -20.377 8.773 8.599 1.00 95.44 96 LEU A CA 1
ATOM 756 C C . LEU A 1 96 ? -19.166 8.321 7.772 1.00 95.44 96 LEU A C 1
ATOM 758 O O . LEU A 1 96 ? -18.049 8.257 8.287 1.00 95.44 96 LEU A O 1
ATOM 762 N N . LYS A 1 97 ? -19.362 8.065 6.473 1.00 95.81 97 LYS A N 1
ATOM 763 C CA . LYS A 1 97 ? -18.285 7.741 5.528 1.00 95.81 97 LYS A CA 1
ATOM 764 C C . LYS A 1 97 ? -17.248 8.862 5.452 1.00 95.81 97 LYS A C 1
ATOM 766 O O . LYS A 1 97 ? -16.053 8.566 5.491 1.00 95.81 97 LYS A O 1
ATOM 771 N N . SER A 1 98 ? -17.689 10.121 5.371 1.00 96.75 98 SER A N 1
ATOM 772 C CA . SER A 1 98 ? -16.791 11.282 5.365 1.00 96.75 98 SER A CA 1
ATOM 773 C C . SER A 1 98 ? -15.966 11.343 6.645 1.00 96.75 98 SER A C 1
ATOM 775 O O . SER A 1 98 ? -14.743 11.379 6.571 1.00 96.75 98 SER A O 1
ATOM 777 N N . ILE A 1 99 ? -16.612 11.248 7.809 1.00 96.88 99 ILE A N 1
ATOM 778 C CA . ILE A 1 99 ? -15.945 11.354 9.114 1.00 96.88 99 ILE A CA 1
ATOM 779 C C . ILE A 1 99 ? -14.890 10.250 9.309 1.00 96.88 99 ILE A C 1
ATOM 781 O O . ILE A 1 99 ? -13.778 10.530 9.760 1.00 96.88 99 ILE A O 1
ATOM 785 N N . ILE A 1 100 ? -15.195 9.005 8.924 1.00 96.56 100 ILE A N 1
ATOM 786 C CA . ILE A 1 100 ? -14.231 7.892 9.003 1.00 96.56 100 ILE A CA 1
ATOM 787 C C . ILE A 1 100 ? -13.028 8.146 8.087 1.00 96.56 100 ILE A C 1
ATOM 789 O O . ILE A 1 100 ? -11.883 7.927 8.489 1.00 96.56 100 ILE A O 1
ATOM 793 N N . MET A 1 101 ? -13.273 8.594 6.851 1.00 97.62 101 MET A N 1
ATOM 794 C CA . MET A 1 101 ? -12.196 8.883 5.902 1.00 97.62 101 MET A CA 1
ATOM 795 C C . MET A 1 101 ? -11.357 10.087 6.336 1.00 97.62 101 MET A C 1
ATOM 797 O O . MET A 1 101 ? -10.142 10.063 6.145 1.00 97.62 101 MET A O 1
ATOM 801 N N . ASP A 1 102 ? -11.965 11.099 6.951 1.00 97.62 102 ASP A N 1
ATOM 802 C CA . ASP A 1 102 ? -11.264 12.263 7.487 1.00 97.62 102 ASP A CA 1
ATOM 803 C C . ASP A 1 102 ? -10.347 11.870 8.650 1.00 97.62 102 ASP A C 1
ATOM 805 O O . ASP A 1 102 ? -9.171 12.233 8.640 1.00 97.62 102 ASP A O 1
ATOM 809 N N . ASP A 1 103 ? -10.822 11.058 9.600 1.00 97.00 103 ASP A N 1
ATOM 810 C CA . ASP A 1 103 ? -9.989 10.526 10.689 1.00 97.00 103 ASP A CA 1
ATOM 811 C C . ASP A 1 103 ? -8.827 9.673 10.156 1.00 97.00 103 ASP A C 1
ATOM 813 O O . ASP A 1 103 ? -7.670 9.862 10.542 1.00 97.00 103 ASP A O 1
ATOM 817 N N . TYR A 1 104 ? -9.105 8.783 9.200 1.00 97.50 104 TYR A N 1
ATOM 818 C CA . TYR A 1 104 ? -8.082 7.984 8.527 1.00 97.50 104 TYR A CA 1
ATOM 819 C C . TYR A 1 104 ? -7.015 8.854 7.836 1.00 97.50 104 TYR A C 1
ATOM 821 O O . TYR A 1 104 ? -5.813 8.632 8.021 1.00 97.50 104 TYR A O 1
ATOM 829 N N . ASN A 1 105 ? -7.433 9.872 7.080 1.00 97.19 105 ASN A N 1
ATOM 830 C CA . ASN A 1 105 ? -6.526 10.786 6.385 1.00 97.19 105 ASN A CA 1
ATOM 831 C C . ASN A 1 105 ? -5.716 11.641 7.369 1.00 97.19 105 ASN A C 1
ATOM 833 O O . ASN A 1 105 ? -4.521 11.851 7.162 1.00 97.19 105 ASN A O 1
ATOM 837 N N . GLN A 1 106 ? -6.324 12.089 8.470 1.00 96.19 106 GLN A N 1
ATOM 838 C CA . GLN A 1 106 ? -5.614 12.806 9.530 1.00 96.19 106 GLN A CA 1
ATOM 839 C C . GLN A 1 106 ? -4.532 11.937 10.179 1.00 96.19 106 GLN A C 1
ATOM 841 O O . GLN A 1 106 ? -3.447 12.438 10.470 1.00 96.19 106 GLN A O 1
ATOM 846 N N . ARG A 1 107 ? -4.778 10.636 10.374 1.00 95.94 107 ARG A N 1
ATOM 847 C CA . ARG A 1 107 ? -3.764 9.700 10.893 1.00 95.94 107 ARG A CA 1
ATOM 848 C C . ARG A 1 107 ? -2.590 9.532 9.932 1.00 95.94 107 ARG A C 1
ATOM 850 O O . ARG A 1 107 ? -1.447 9.559 10.382 1.00 95.94 107 ARG A O 1
ATOM 857 N N . LEU A 1 108 ? -2.850 9.407 8.627 1.00 95.69 108 LEU A N 1
ATOM 858 C CA . LEU A 1 108 ? -1.790 9.397 7.610 1.00 95.69 108 LEU A CA 1
ATOM 859 C C . LEU A 1 108 ? -0.969 10.693 7.651 1.00 95.69 108 LEU A C 1
ATOM 861 O O . LEU A 1 108 ? 0.259 10.640 7.691 1.00 95.69 108 LEU A O 1
ATOM 865 N N . LEU A 1 109 ? -1.644 11.844 7.719 1.00 94.69 109 LEU A N 1
ATOM 866 C CA . LEU A 1 109 ? -0.999 13.154 7.782 1.00 94.69 109 LEU A CA 1
ATOM 867 C C . LEU A 1 109 ? -0.125 13.312 9.035 1.00 94.69 109 LEU A C 1
ATOM 869 O O . LEU A 1 109 ? 0.998 13.798 8.935 1.00 94.69 109 LEU A O 1
ATOM 873 N N . ARG A 1 110 ? -0.602 12.869 10.205 1.00 93.75 110 ARG A N 1
ATOM 874 C CA . ARG A 1 110 ? 0.163 12.899 11.468 1.00 93.75 110 ARG A CA 1
ATOM 875 C C . ARG A 1 110 ? 1.427 12.039 11.417 1.00 93.75 110 ARG A C 1
ATOM 877 O O . ARG A 1 110 ? 2.414 12.387 12.053 1.00 93.75 110 ARG A O 1
ATOM 884 N N . LEU A 1 111 ? 1.414 10.950 10.647 1.00 92.81 111 LEU A N 1
ATOM 885 C CA . LEU A 1 111 ? 2.607 10.142 10.375 1.00 92.81 111 LEU A CA 1
ATOM 886 C C . LEU A 1 111 ? 3.519 10.741 9.294 1.00 92.81 111 LEU A C 1
ATOM 888 O O . LEU A 1 111 ? 4.585 10.188 9.035 1.00 92.81 111 LEU A O 1
ATOM 892 N N . GLY A 1 112 ? 3.114 11.832 8.639 1.00 92.88 112 GLY A N 1
ATOM 893 C CA . GLY A 1 112 ? 3.833 12.400 7.501 1.00 92.88 112 GLY A CA 1
ATOM 894 C C . GLY A 1 112 ? 3.781 11.518 6.252 1.00 92.88 112 GLY A C 1
ATOM 895 O O . GLY A 1 112 ? 4.687 11.583 5.427 1.00 92.88 112 GLY A O 1
ATOM 896 N N . GLU A 1 113 ? 2.767 10.661 6.115 1.00 93.81 113 GLU A N 1
ATOM 897 C CA . GLU A 1 113 ? 2.614 9.803 4.942 1.00 93.81 113 GLU A CA 1
ATOM 898 C C . GLU A 1 113 ? 2.093 10.578 3.719 1.00 93.81 113 GLU A C 1
ATOM 900 O O . GLU A 1 113 ? 1.209 11.425 3.872 1.00 93.81 113 GLU A O 1
ATOM 905 N N . PRO A 1 114 ? 2.552 10.254 2.492 1.00 92.94 114 PRO A N 1
ATOM 906 C CA . PRO A 1 114 ? 3.586 9.270 2.156 1.00 92.94 114 PRO A CA 1
ATOM 907 C C . PRO A 1 114 ? 4.998 9.747 2.532 1.00 92.94 114 PRO A C 1
ATOM 909 O O . PRO A 1 114 ? 5.386 10.867 2.217 1.00 92.94 114 PRO A O 1
ATOM 912 N N . THR A 1 115 ? 5.807 8.871 3.132 1.00 92.56 115 THR A N 1
ATOM 913 C CA . THR A 1 115 ? 7.232 9.138 3.408 1.00 92.56 115 THR A CA 1
ATOM 914 C C . THR A 1 115 ? 8.077 7.865 3.423 1.00 92.56 115 THR A C 1
ATOM 916 O O . THR A 1 115 ? 7.570 6.778 3.675 1.00 92.56 115 THR A O 1
ATOM 919 N N . LEU A 1 116 ? 9.377 7.973 3.137 1.00 89.12 116 LEU A N 1
ATOM 920 C CA . LEU A 1 116 ? 10.296 6.828 3.193 1.00 89.12 116 LEU A CA 1
ATOM 921 C C . LEU A 1 116 ? 10.948 6.650 4.568 1.00 89.12 116 LEU A C 1
ATOM 923 O O . LEU A 1 116 ? 11.238 5.520 4.952 1.00 89.12 116 LEU A O 1
ATOM 927 N N . ASP A 1 117 ? 11.201 7.748 5.277 1.00 88.50 117 ASP A N 1
ATOM 928 C CA . ASP A 1 117 ? 12.001 7.755 6.505 1.00 88.50 117 ASP A CA 1
ATOM 929 C C . ASP A 1 117 ? 11.573 8.796 7.551 1.00 88.50 117 ASP A C 1
ATOM 931 O O . ASP A 1 117 ? 12.065 8.748 8.677 1.00 88.50 117 ASP A O 1
ATOM 935 N N . ALA A 1 118 ? 10.646 9.705 7.230 1.00 87.06 118 ALA A N 1
ATOM 936 C CA . ALA A 1 118 ? 10.227 10.763 8.156 1.00 87.06 118 ALA A CA 1
ATOM 937 C C . ALA A 1 118 ? 9.105 10.339 9.120 1.00 87.06 118 ALA A C 1
ATOM 939 O O . ALA A 1 118 ? 8.830 11.043 10.088 1.00 87.06 118 ALA A O 1
ATOM 940 N N . SER A 1 119 ? 8.452 9.201 8.867 1.00 88.81 119 SER A N 1
ATOM 941 C CA . SER A 1 119 ? 7.389 8.692 9.736 1.00 88.81 119 SER A CA 1
ATOM 942 C C . SER A 1 119 ? 7.989 8.150 11.033 1.00 88.81 119 SER A C 1
ATOM 944 O O . SER A 1 119 ? 9.011 7.452 10.971 1.00 88.81 119 SER A O 1
ATOM 946 N N . PRO A 1 120 ? 7.345 8.360 12.197 1.00 86.69 120 PRO A N 1
ATOM 947 C CA . PRO A 1 120 ? 7.772 7.734 13.448 1.00 86.69 120 PRO A CA 1
ATOM 948 C C . PRO A 1 120 ? 7.765 6.201 13.361 1.00 86.69 120 PRO A C 1
ATOM 950 O O . PRO A 1 120 ? 8.460 5.543 14.126 1.00 86.69 120 PRO A O 1
ATOM 953 N N . PHE A 1 121 ? 7.035 5.612 12.406 1.00 89.44 121 PHE A N 1
ATOM 954 C CA . PHE A 1 121 ? 6.989 4.163 12.191 1.00 89.44 121 PHE A CA 1
ATOM 955 C C . PHE A 1 121 ? 7.941 3.672 11.091 1.00 89.44 121 PHE A C 1
ATOM 957 O O . PHE A 1 121 ? 7.927 2.485 10.765 1.00 89.44 121 PHE A O 1
ATOM 964 N N . SER A 1 122 ? 8.790 4.534 10.518 1.00 86.12 122 SER A N 1
ATOM 965 C CA . SER A 1 122 ? 9.686 4.148 9.411 1.00 86.12 122 SER A CA 1
ATOM 966 C C . SER A 1 122 ? 10.638 3.005 9.790 1.00 86.12 122 SER A C 1
ATOM 968 O O . SER A 1 122 ? 10.914 2.132 8.969 1.00 86.12 122 SER A O 1
ATOM 970 N N . GLN A 1 123 ? 11.080 2.953 11.053 1.00 85.44 123 GLN A N 1
ATOM 971 C CA . GLN A 1 123 ? 11.972 1.901 11.567 1.00 85.44 123 GLN A CA 1
ATOM 972 C C . GLN A 1 123 ? 11.284 0.533 11.722 1.00 85.44 123 GLN A C 1
ATOM 974 O O . GLN A 1 123 ? 11.951 -0.494 11.824 1.00 85.44 123 GLN A O 1
ATOM 979 N N . GLU A 1 124 ? 9.951 0.487 11.674 1.00 89.75 124 GLU A N 1
ATOM 980 C CA . GLU A 1 124 ? 9.178 -0.751 11.818 1.00 89.75 124 GLU A CA 1
ATOM 981 C C . GLU A 1 124 ? 9.057 -1.542 10.507 1.00 89.75 124 GLU A C 1
ATOM 983 O O . GLU A 1 124 ? 8.535 -2.662 10.505 1.00 89.75 124 GLU A O 1
ATOM 988 N N . ASN A 1 125 ? 9.530 -0.972 9.389 1.00 86.56 125 ASN A N 1
ATOM 989 C CA . ASN A 1 125 ? 9.515 -1.577 8.055 1.00 86.56 125 ASN A CA 1
ATOM 990 C C . ASN A 1 125 ? 8.134 -2.154 7.672 1.00 86.56 125 ASN A C 1
ATOM 992 O O . ASN A 1 125 ? 7.997 -3.295 7.219 1.00 86.56 125 ASN A O 1
ATOM 996 N N . ILE A 1 126 ? 7.081 -1.372 7.922 1.00 90.94 126 ILE A N 1
ATOM 997 C CA . ILE A 1 126 ? 5.697 -1.763 7.648 1.00 90.94 126 ILE A CA 1
ATOM 998 C C . ILE A 1 126 ? 5.366 -1.451 6.182 1.00 90.94 126 ILE A C 1
ATOM 1000 O O . ILE A 1 126 ? 5.538 -0.323 5.719 1.00 90.94 126 ILE A O 1
ATOM 1004 N N . GLU A 1 127 ? 4.845 -2.447 5.458 1.00 91.62 127 GLU A N 1
ATOM 1005 C CA . GLU A 1 127 ? 4.298 -2.257 4.106 1.00 91.62 127 GLU A CA 1
ATOM 1006 C C . GLU A 1 127 ? 3.200 -1.176 4.119 1.00 91.62 127 GLU A C 1
ATOM 1008 O O . GLU A 1 127 ? 2.332 -1.198 4.998 1.00 91.62 127 GLU A O 1
ATOM 1013 N N . ALA A 1 128 ? 3.172 -0.261 3.141 1.00 94.06 128 ALA A N 1
ATOM 1014 C CA . ALA A 1 128 ? 2.297 0.915 3.208 1.00 94.06 128 ALA A CA 1
ATOM 1015 C C . ALA A 1 128 ? 0.811 0.528 3.259 1.00 94.06 128 ALA A C 1
ATOM 1017 O O . ALA A 1 128 ? 0.040 1.091 4.036 1.00 94.06 128 ALA A O 1
ATOM 1018 N N . LYS A 1 129 ? 0.416 -0.517 2.524 1.00 94.94 129 LYS A N 1
ATOM 1019 C CA . LYS A 1 129 ? -0.948 -1.066 2.583 1.00 94.94 129 LYS A CA 1
ATOM 1020 C C . LYS A 1 129 ? -1.331 -1.651 3.948 1.00 94.94 129 LYS A C 1
ATOM 1022 O O . LYS A 1 129 ? -2.490 -1.571 4.347 1.00 94.94 129 LYS A O 1
ATOM 1027 N N . VAL A 1 130 ? -0.375 -2.237 4.680 1.00 96.44 130 VAL A N 1
ATOM 1028 C CA . VAL A 1 130 ? -0.614 -2.777 6.030 1.00 96.44 130 VAL A CA 1
ATOM 1029 C C . VAL A 1 130 ? -0.775 -1.627 7.013 1.00 96.44 130 VAL A C 1
ATOM 1031 O O . VAL A 1 130 ? -1.683 -1.672 7.838 1.00 96.44 130 VAL A O 1
ATOM 1034 N N . LEU A 1 131 ? 0.051 -0.582 6.891 1.00 96.12 131 LEU A N 1
ATOM 1035 C CA . LEU A 1 131 ? -0.115 0.646 7.663 1.00 96.12 131 LEU A CA 1
ATOM 1036 C C . LEU A 1 131 ? -1.500 1.258 7.413 1.00 96.12 131 LEU A C 1
ATOM 1038 O O . LEU A 1 131 ? -2.241 1.475 8.365 1.00 96.12 131 LEU A O 1
ATOM 1042 N N . CYS A 1 132 ? -1.897 1.430 6.149 1.00 97.44 132 CYS A N 1
ATOM 1043 C CA . CYS A 1 132 ? -3.221 1.940 5.785 1.00 97.44 132 CYS A CA 1
ATOM 1044 C C . CYS A 1 132 ? -4.354 1.123 6.420 1.00 97.44 132 CYS A C 1
ATOM 1046 O O . CYS A 1 132 ? -5.256 1.696 7.022 1.00 97.44 132 CYS A O 1
ATOM 1048 N N . ALA A 1 133 ? -4.284 -0.209 6.349 1.00 97.56 133 ALA A N 1
ATOM 1049 C CA . ALA A 1 133 ? -5.275 -1.086 6.966 1.00 97.56 133 ALA A CA 1
ATOM 1050 C C . ALA A 1 133 ? -5.342 -0.949 8.495 1.00 97.56 133 ALA A C 1
ATOM 1052 O O . ALA A 1 133 ? -6.433 -0.988 9.058 1.00 97.56 133 ALA A O 1
ATOM 1053 N N . ILE A 1 134 ? -4.199 -0.774 9.171 1.00 96.75 134 ILE A N 1
ATOM 1054 C CA . ILE A 1 134 ? -4.160 -0.524 10.618 1.00 96.75 134 ILE A CA 1
ATOM 1055 C C . ILE A 1 134 ? -4.867 0.794 10.945 1.00 96.75 134 ILE A C 1
ATOM 1057 O O . ILE A 1 134 ? -5.756 0.806 11.793 1.00 96.75 134 ILE A O 1
ATOM 1061 N N . LEU A 1 135 ? -4.505 1.887 10.268 1.00 96.94 135 LEU A N 1
ATOM 1062 C CA . LEU A 1 135 ? -5.083 3.208 10.540 1.00 96.94 135 LEU A CA 1
ATOM 1063 C C . LEU A 1 135 ? -6.583 3.240 10.241 1.00 96.94 135 LEU A C 1
ATOM 1065 O O . LEU A 1 135 ? -7.358 3.780 11.023 1.00 96.94 135 LEU A O 1
ATOM 1069 N N . PHE A 1 136 ? -6.998 2.611 9.144 1.00 97.44 136 PHE A N 1
ATOM 1070 C CA . PHE A 1 136 ? -8.399 2.529 8.754 1.00 97.44 136 PHE A CA 1
ATOM 1071 C C . PHE A 1 136 ? -9.229 1.670 9.715 1.00 97.44 136 PHE A C 1
ATOM 1073 O O . PHE A 1 136 ? -10.354 2.035 10.047 1.00 97.44 136 PHE A O 1
ATOM 1080 N N . GLN A 1 137 ? -8.671 0.562 10.221 1.00 96.12 137 GLN A N 1
ATOM 1081 C CA . GLN A 1 137 ? -9.311 -0.228 11.276 1.00 96.12 137 GLN A CA 1
ATOM 1082 C C . GLN A 1 137 ? -9.536 0.617 12.537 1.00 96.12 137 GLN A C 1
ATOM 1084 O O . GLN A 1 137 ? -10.603 0.531 13.138 1.00 96.12 137 GLN A O 1
ATOM 1089 N N . ILE A 1 138 ? -8.559 1.440 12.931 1.00 95.44 138 ILE A N 1
ATOM 1090 C CA . ILE A 1 138 ? -8.688 2.313 14.106 1.00 95.44 138 ILE A CA 1
ATOM 1091 C C . ILE A 1 138 ? -9.753 3.387 13.869 1.00 95.44 138 ILE A C 1
ATOM 1093 O O . ILE A 1 138 ? -10.573 3.606 14.755 1.00 95.44 138 ILE A O 1
ATOM 1097 N N . ALA A 1 139 ? -9.793 3.992 12.679 1.00 96.06 139 ALA A N 1
ATOM 1098 C CA . ALA A 1 139 ? -10.848 4.935 12.314 1.00 96.06 139 ALA A CA 1
ATOM 1099 C C . ALA A 1 139 ? -12.236 4.279 12.409 1.00 96.06 139 ALA A C 1
ATOM 1101 O O . ALA A 1 139 ? -13.125 4.799 13.076 1.00 96.06 139 ALA A O 1
ATOM 1102 N N . CYS A 1 140 ? -12.405 3.078 11.847 1.00 95.19 140 CYS A N 1
ATOM 1103 C CA . CYS A 1 140 ? -13.651 2.315 11.966 1.00 95.19 140 CYS A CA 1
ATOM 1104 C C . CYS A 1 140 ? -14.038 2.038 13.431 1.00 95.19 140 CYS A C 1
ATOM 1106 O O . CYS A 1 140 ? -15.200 2.189 13.799 1.00 95.19 140 CYS A O 1
ATOM 1108 N N . GLU A 1 141 ? -13.069 1.655 14.269 1.00 94.12 141 GLU A N 1
ATOM 1109 C CA . GLU A 1 141 ? -13.273 1.417 15.705 1.00 94.12 141 GLU A CA 1
ATOM 1110 C C . GLU A 1 141 ? -13.617 2.686 16.496 1.00 94.12 141 GLU A C 1
ATOM 1112 O O . GLU A 1 141 ? -14.264 2.586 17.536 1.00 94.12 141 GLU A O 1
ATOM 1117 N N . SER A 1 142 ? -13.158 3.857 16.053 1.00 94.12 142 SER A N 1
ATOM 1118 C CA . SER A 1 142 ? -13.468 5.142 16.688 1.00 94.12 142 SER A CA 1
ATOM 1119 C C . SER A 1 142 ? -14.908 5.588 16.452 1.00 94.12 142 SER A C 1
ATOM 1121 O O . SER A 1 142 ? -15.465 6.286 17.290 1.00 94.12 142 SER A O 1
ATOM 1123 N N . PHE A 1 143 ? -15.528 5.145 15.358 1.00 93.50 143 PHE A N 1
ATOM 1124 C CA . PHE A 1 143 ? -16.906 5.500 15.005 1.00 93.50 143 PHE A CA 1
ATOM 1125 C C . PHE A 1 143 ? -17.885 4.324 15.116 1.00 93.50 143 PHE A C 1
ATOM 1127 O O . PHE A 1 143 ? -18.980 4.378 14.561 1.00 93.50 143 PHE A O 1
ATOM 1134 N N . GLY A 1 144 ? -17.507 3.258 15.831 1.00 91.69 144 GLY A N 1
ATOM 1135 C CA . GLY A 1 144 ? -18.402 2.143 16.160 1.00 91.69 144 GLY A CA 1
ATOM 1136 C C . GLY A 1 144 ? -18.835 1.291 14.964 1.00 91.69 144 GLY A C 1
ATOM 1137 O O . GLY A 1 144 ? -19.897 0.670 15.005 1.00 91.69 144 GLY A O 1
ATOM 1138 N N . VAL A 1 145 ? -18.056 1.278 13.878 1.00 90.94 145 VAL A N 1
ATOM 1139 C CA . VAL A 1 145 ? -18.371 0.506 12.663 1.00 90.94 145 VAL A CA 1
ATOM 1140 C C . VAL A 1 145 ? -17.473 -0.719 12.483 1.00 90.94 145 VAL A C 1
ATOM 1142 O O . VAL A 1 145 ? -17.438 -1.298 11.403 1.00 90.94 145 VAL A O 1
ATOM 1145 N N . GLU A 1 146 ? -16.735 -1.150 13.503 1.00 85.06 146 GLU A N 1
ATOM 1146 C CA . GLU A 1 146 ? -15.706 -2.193 13.401 1.00 85.06 146 GLU A CA 1
ATOM 1147 C C . GLU A 1 146 ? -16.232 -3.617 13.158 1.00 85.06 146 GLU A C 1
ATOM 1149 O O . GLU A 1 146 ? -15.474 -4.488 12.710 1.00 85.06 146 GLU A O 1
ATOM 1154 N N . GLN A 1 147 ? -17.503 -3.886 13.468 1.00 79.12 147 GLN A N 1
ATOM 1155 C CA . GLN A 1 147 ? -18.043 -5.244 13.493 1.00 79.12 147 GLN A CA 1
ATOM 1156 C C . GLN A 1 147 ? -17.928 -5.921 12.118 1.00 79.12 147 GLN A C 1
ATOM 1158 O O . GLN A 1 147 ? -18.448 -5.447 11.113 1.00 79.12 147 GLN A O 1
ATOM 1163 N N . GLY A 1 148 ? -17.206 -7.047 12.069 1.00 78.88 148 GLY A N 1
ATOM 1164 C CA . GLY A 1 148 ? -17.003 -7.841 10.850 1.00 78.88 148 GLY A CA 1
ATOM 1165 C C . GLY A 1 148 ? -16.069 -7.221 9.799 1.00 78.88 148 GLY A C 1
ATOM 1166 O O . GLY A 1 148 ? -15.694 -7.910 8.853 1.00 78.88 148 GLY A O 1
ATOM 1167 N N . ARG A 1 149 ? -15.623 -5.966 9.961 1.00 88.12 149 ARG A N 1
ATOM 1168 C CA . ARG A 1 149 ? -14.862 -5.254 8.916 1.00 88.12 149 ARG A CA 1
ATOM 1169 C C . ARG A 1 149 ? -13.405 -5.656 8.811 1.00 88.12 149 ARG A C 1
ATOM 1171 O O . ARG A 1 149 ? -12.841 -5.584 7.725 1.00 88.12 149 ARG A O 1
ATOM 1178 N N . LEU A 1 150 ? -12.794 -6.101 9.904 1.00 93.06 150 LEU A N 1
ATOM 1179 C CA . LEU A 1 150 ? -11.366 -6.413 9.914 1.00 93.06 150 LEU A CA 1
ATOM 1180 C C . LEU A 1 150 ? -10.988 -7.526 8.915 1.00 93.06 150 LEU A C 1
ATOM 1182 O O . LEU A 1 150 ? -9.895 -7.495 8.352 1.00 93.06 150 LEU A O 1
ATOM 1186 N N . GLU A 1 151 ? -11.883 -8.488 8.674 1.00 94.12 151 GLU A N 1
ATOM 1187 C CA . GLU A 1 151 ? -11.666 -9.527 7.659 1.00 94.12 151 GLU A CA 1
ATOM 1188 C C . GLU A 1 151 ? -11.698 -8.930 6.244 1.00 94.12 151 GLU A C 1
ATOM 1190 O O . GLU A 1 151 ? -10.781 -9.153 5.455 1.00 94.12 151 GLU A O 1
ATOM 1195 N N . ASN A 1 152 ? -12.680 -8.068 5.965 1.00 94.56 152 ASN A N 1
ATOM 1196 C CA . ASN A 1 152 ? -12.811 -7.374 4.681 1.00 94.56 152 ASN A CA 1
ATOM 1197 C C . ASN A 1 152 ? -11.629 -6.426 4.418 1.00 94.56 152 ASN A C 1
ATOM 1199 O O . ASN A 1 152 ? -11.115 -6.367 3.303 1.00 94.56 152 ASN A O 1
ATOM 1203 N N . ILE A 1 153 ? -11.149 -5.726 5.451 1.00 96.31 153 ILE A N 1
ATOM 1204 C CA . ILE A 1 153 ? -9.949 -4.880 5.385 1.00 96.31 153 ILE A CA 1
ATOM 1205 C C . ILE A 1 153 ? -8.730 -5.728 5.016 1.00 96.31 153 ILE A C 1
ATOM 1207 O O . ILE A 1 153 ? -7.964 -5.362 4.125 1.00 96.31 153 ILE A O 1
ATOM 1211 N N . ALA A 1 154 ? -8.550 -6.876 5.675 1.00 94.94 154 ALA A N 1
ATOM 1212 C CA . ALA A 1 154 ? -7.442 -7.779 5.388 1.00 94.94 154 ALA A CA 1
ATOM 1213 C C . ALA A 1 154 ? -7.496 -8.306 3.945 1.00 94.94 154 ALA A C 1
ATOM 1215 O O . ALA A 1 154 ? -6.482 -8.278 3.238 1.00 94.94 154 ALA A O 1
ATOM 1216 N N . GLN A 1 155 ? -8.685 -8.704 3.485 1.00 92.69 155 GLN A N 1
ATOM 1217 C CA . GLN A 1 155 ? -8.915 -9.146 2.113 1.00 92.69 155 GLN A CA 1
ATOM 1218 C C . GLN A 1 155 ? -8.595 -8.040 1.096 1.00 92.69 155 GLN A C 1
ATOM 1220 O O . GLN A 1 155 ? -7.867 -8.301 0.138 1.00 92.69 155 GLN A O 1
ATOM 1225 N N . ALA A 1 156 ? -9.042 -6.801 1.332 1.00 92.19 156 ALA A N 1
ATOM 1226 C CA . ALA A 1 156 ? -8.807 -5.658 0.443 1.00 92.19 156 ALA A CA 1
ATOM 1227 C C . ALA A 1 156 ? -7.312 -5.359 0.208 1.00 92.19 156 ALA A C 1
ATOM 1229 O O . ALA A 1 156 ? -6.923 -4.872 -0.860 1.00 92.19 156 ALA A O 1
ATOM 1230 N N . ILE A 1 157 ? -6.449 -5.688 1.176 1.00 92.56 157 ILE A N 1
ATOM 1231 C CA . ILE A 1 157 ? -4.990 -5.514 1.065 1.00 92.56 157 ILE A CA 1
ATOM 1232 C C . ILE A 1 157 ? -4.230 -6.806 0.713 1.00 92.56 157 ILE A C 1
ATOM 1234 O O . ILE A 1 157 ? -2.995 -6.799 0.627 1.00 92.56 157 ILE A O 1
ATOM 1238 N N . GLY A 1 158 ? -4.937 -7.924 0.508 1.00 89.44 158 GLY A N 1
ATOM 1239 C CA . GLY A 1 158 ? -4.340 -9.230 0.217 1.00 89.44 158 GLY A CA 1
ATOM 1240 C C . GLY A 1 158 ? -3.459 -9.752 1.359 1.00 89.44 158 GLY A C 1
ATOM 1241 O O . GLY A 1 158 ? -2.336 -10.222 1.132 1.00 89.44 158 GLY A O 1
ATOM 1242 N N . ARG A 1 159 ? -3.916 -9.595 2.606 1.00 92.69 159 ARG A N 1
ATOM 1243 C CA . ARG A 1 159 ? -3.254 -10.090 3.825 1.00 92.69 159 ARG A CA 1
ATOM 1244 C C . ARG A 1 159 ? -4.262 -10.827 4.701 1.00 92.69 159 ARG A C 1
ATOM 1246 O O . ARG A 1 159 ? -5.459 -10.793 4.450 1.00 92.69 159 ARG A O 1
ATOM 1253 N N . CYS A 1 160 ? -3.777 -11.502 5.739 1.00 92.94 160 CYS A N 1
ATOM 1254 C CA . CYS A 1 160 ? -4.654 -12.091 6.742 1.00 92.94 160 CYS A CA 1
ATOM 1255 C C . CYS A 1 160 ? -4.913 -11.097 7.878 1.00 92.94 160 CYS A C 1
ATOM 1257 O O . CYS A 1 160 ? -4.052 -10.285 8.233 1.00 92.94 160 CYS A O 1
ATOM 1259 N N . ARG A 1 161 ? -6.081 -11.212 8.515 1.00 94.44 161 ARG A N 1
ATOM 1260 C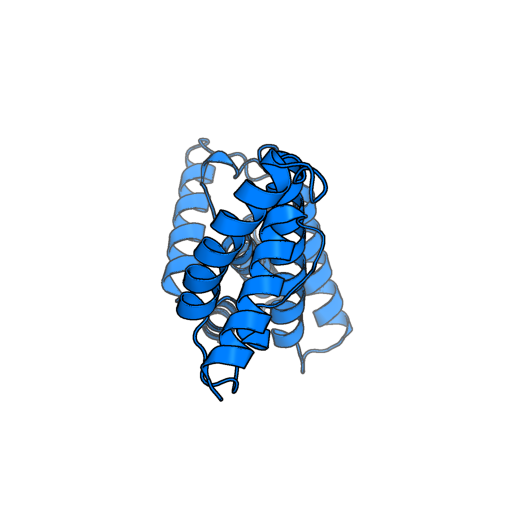 CA . ARG A 1 161 ? -6.448 -10.421 9.697 1.00 94.44 161 ARG A CA 1
ATOM 1261 C C . ARG A 1 161 ? -5.366 -10.420 10.782 1.00 94.44 161 ARG A C 1
ATOM 1263 O O . ARG A 1 161 ? -5.116 -9.398 11.420 1.00 94.44 161 ARG A O 1
ATOM 1270 N N . ASN A 1 162 ? -4.707 -11.561 10.992 1.00 94.69 162 ASN A N 1
ATOM 1271 C CA . ASN A 1 162 ? -3.666 -11.701 12.011 1.00 94.69 162 ASN A CA 1
ATOM 1272 C C . ASN A 1 162 ? -2.449 -10.809 11.732 1.00 94.69 162 ASN A C 1
ATOM 1274 O O . ASN A 1 162 ? -1.842 -10.328 12.684 1.00 94.69 162 ASN A O 1
ATOM 1278 N N . THR A 1 163 ? -2.121 -10.527 10.465 1.00 94.62 163 THR A N 1
ATOM 1279 C CA . THR A 1 163 ? -1.061 -9.569 10.117 1.00 94.62 163 THR A CA 1
ATOM 1280 C C . THR A 1 163 ? -1.376 -8.187 10.683 1.00 94.62 163 THR A C 1
ATOM 1282 O O . THR A 1 163 ? -0.527 -7.605 11.354 1.00 94.62 163 THR A O 1
ATOM 1285 N N . ILE A 1 164 ? -2.601 -7.695 10.478 1.00 95.75 164 ILE A N 1
ATOM 1286 C CA . ILE A 1 164 ? -3.038 -6.378 10.964 1.00 95.75 164 ILE A CA 1
ATOM 1287 C C . ILE A 1 164 ? -3.038 -6.361 12.497 1.00 95.75 164 ILE A C 1
ATOM 1289 O O . ILE A 1 164 ? -2.416 -5.490 13.103 1.00 95.75 164 ILE A O 1
ATOM 1293 N N . LYS A 1 165 ? -3.658 -7.365 13.138 1.00 94.88 165 LYS A N 1
ATOM 1294 C CA . LYS A 1 165 ? -3.745 -7.444 14.609 1.00 94.88 165 LYS A CA 1
ATOM 1295 C C . LYS A 1 165 ? -2.376 -7.503 15.278 1.00 94.88 165 LYS A C 1
ATOM 1297 O O . LYS A 1 165 ? -2.140 -6.781 16.243 1.00 94.88 165 LYS A O 1
ATOM 1302 N N . ASN A 1 166 ? -1.485 -8.365 14.790 1.00 95.44 166 ASN A N 1
ATOM 1303 C CA . ASN A 1 166 ? -0.172 -8.555 15.399 1.00 95.44 166 ASN A CA 1
ATOM 1304 C C . ASN A 1 166 ? 0.698 -7.307 15.233 1.00 95.44 166 ASN A C 1
ATOM 1306 O O . ASN A 1 166 ? 1.373 -6.915 16.181 1.00 95.44 166 ASN A O 1
ATOM 1310 N N . ARG A 1 167 ? 0.639 -6.648 14.066 1.00 95.38 167 ARG A N 1
ATOM 1311 C CA . ARG A 1 167 ? 1.363 -5.393 13.831 1.00 95.38 167 ARG A CA 1
ATOM 1312 C C . ARG A 1 167 ? 0.826 -4.252 14.686 1.00 95.38 167 ARG A C 1
ATOM 1314 O O . ARG A 1 167 ? 1.619 -3.598 15.351 1.00 95.38 167 ARG A O 1
ATOM 1321 N N . LEU A 1 168 ? -0.494 -4.075 14.765 1.00 95.12 168 LEU A N 1
ATOM 1322 C CA . LEU A 1 168 ? -1.098 -3.078 15.653 1.00 95.12 168 LEU A CA 1
ATOM 1323 C C . LEU A 1 168 ? -0.742 -3.334 17.127 1.00 95.12 168 LEU A C 1
ATOM 1325 O O . LEU A 1 168 ? -0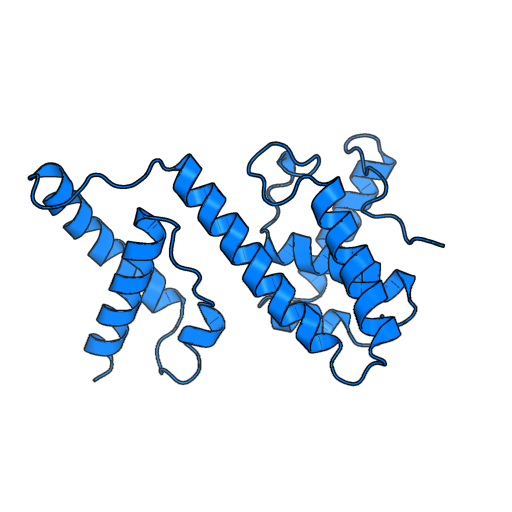.397 -2.402 17.849 1.00 95.12 168 LEU A O 1
ATOM 1329 N N . LYS A 1 169 ? -0.782 -4.594 17.580 1.00 95.06 169 LYS A N 1
ATOM 1330 C CA . LYS A 1 169 ? -0.389 -4.957 18.950 1.00 95.06 169 LYS A CA 1
ATOM 1331 C C . LYS A 1 169 ? 1.076 -4.610 19.228 1.00 95.06 169 LYS A C 1
ATOM 1333 O O . LYS A 1 169 ? 1.350 -4.015 20.264 1.00 95.06 169 LYS A O 1
ATOM 1338 N N . ALA A 1 170 ? 1.986 -4.956 18.317 1.00 95.00 170 ALA A N 1
ATOM 1339 C CA . ALA A 1 170 ? 3.408 -4.651 18.460 1.00 95.00 170 ALA A CA 1
ATOM 1340 C C . ALA A 1 170 ? 3.663 -3.136 18.510 1.00 95.00 170 ALA A C 1
ATOM 1342 O O . ALA A 1 170 ? 4.354 -2.668 19.409 1.00 95.00 170 ALA A O 1
ATOM 1343 N N . LEU A 1 171 ? 3.034 -2.364 17.617 1.00 94.56 171 LEU A N 1
ATOM 1344 C CA . LEU A 1 171 ? 3.128 -0.902 17.625 1.00 94.56 171 LEU A CA 1
ATOM 1345 C C . LEU A 1 171 ? 2.648 -0.307 18.954 1.00 94.56 171 LEU A C 1
ATOM 1347 O O . LEU A 1 171 ? 3.356 0.482 19.569 1.00 94.56 171 LEU A O 1
ATOM 1351 N N . ARG A 1 172 ? 1.478 -0.734 19.447 1.00 94.62 172 ARG A N 1
ATOM 1352 C CA . ARG A 1 172 ? 0.948 -0.271 20.740 1.00 94.62 172 ARG A CA 1
ATOM 1353 C C . ARG A 1 172 ? 1.860 -0.629 21.914 1.00 94.62 172 ARG A C 1
ATOM 1355 O O . ARG A 1 172 ? 1.988 0.169 22.834 1.00 94.62 172 ARG A O 1
ATOM 1362 N N . GLN A 1 173 ? 2.500 -1.800 21.891 1.00 94.88 173 GLN A N 1
ATOM 1363 C CA . GLN A 1 173 ? 3.471 -2.192 22.920 1.00 94.88 173 GLN A CA 1
ATOM 1364 C C . GLN A 1 173 ? 4.704 -1.286 22.914 1.00 94.88 173 GLN A C 1
ATOM 1366 O O . GLN A 1 173 ? 5.125 -0.850 23.980 1.00 94.88 173 GLN A O 1
ATOM 1371 N N . LYS A 1 174 ? 5.232 -0.961 21.731 1.00 94.81 174 LYS A N 1
ATOM 1372 C CA . LYS A 1 174 ? 6.367 -0.044 21.576 1.00 94.81 174 LYS A CA 1
ATOM 1373 C C . LYS A 1 174 ? 6.037 1.396 21.968 1.00 94.81 174 LYS A C 1
ATOM 1375 O O . LYS A 1 174 ? 6.869 2.089 22.541 1.00 94.81 174 LYS A O 1
ATOM 1380 N N . VAL A 1 175 ? 4.810 1.843 21.702 1.00 93.06 175 VAL A N 1
ATOM 1381 C CA . VAL A 1 175 ? 4.321 3.135 22.202 1.00 93.06 175 VAL A CA 1
ATOM 1382 C C . VAL A 1 175 ? 4.240 3.124 23.727 1.00 93.06 175 VAL A C 1
ATOM 1384 O O . VAL A 1 175 ? 4.716 4.050 24.376 1.00 93.06 175 VAL A O 1
ATOM 1387 N N . ALA A 1 176 ? 3.693 2.058 24.318 1.00 92.25 176 ALA A N 1
ATOM 1388 C CA . ALA A 1 176 ? 3.579 1.933 25.770 1.00 92.25 176 ALA A CA 1
ATOM 1389 C C . ALA A 1 176 ? 4.944 1.848 26.479 1.00 92.25 176 ALA A C 1
ATOM 1391 O O . ALA A 1 176 ? 5.062 2.301 27.615 1.00 92.25 176 ALA A O 1
ATOM 1392 N N . SER A 1 177 ? 5.969 1.289 25.828 1.00 94.62 177 SER A N 1
ATOM 1393 C CA . SER A 1 177 ? 7.341 1.261 26.351 1.00 94.62 177 SER A CA 1
ATOM 1394 C C . SER A 1 177 ? 8.130 2.552 26.101 1.00 94.62 177 SER A C 1
ATOM 1396 O O . SER A 1 177 ? 9.244 2.673 26.605 1.00 94.62 177 SER A O 1
ATOM 1398 N N . GLY A 1 178 ? 7.588 3.504 25.333 1.00 91.38 178 GLY A N 1
ATOM 1399 C CA . GLY A 1 178 ? 8.278 4.735 24.937 1.00 91.38 178 GLY A CA 1
ATOM 1400 C C . GLY A 1 178 ? 9.304 4.561 23.810 1.00 91.38 178 GLY A C 1
ATOM 1401 O O . GLY A 1 178 ? 10.017 5.509 23.497 1.00 91.38 178 GLY A O 1
ATOM 1402 N N . GLU A 1 179 ? 9.382 3.381 23.184 1.00 91.94 179 GLU A N 1
ATOM 1403 C CA . GLU A 1 179 ? 10.252 3.121 22.024 1.00 91.94 179 GLU A CA 1
ATOM 1404 C C . GLU A 1 179 ? 9.754 3.853 20.766 1.00 91.94 179 GLU A C 1
ATOM 1406 O O . GLU A 1 179 ? 10.550 4.229 19.908 1.00 91.94 179 GLU A O 1
ATOM 1411 N N . LEU A 1 180 ? 8.439 4.079 20.665 1.00 90.62 180 LEU A N 1
ATOM 1412 C CA . LEU A 1 180 ? 7.804 4.813 19.570 1.00 90.62 180 LEU A CA 1
ATOM 1413 C C . LEU A 1 180 ? 6.937 5.958 20.093 1.00 90.62 180 LEU A C 1
ATOM 1415 O O . LEU A 1 180 ? 6.188 5.802 21.055 1.00 90.62 180 LEU A O 1
ATOM 1419 N N . VAL A 1 181 ? 6.974 7.094 19.397 1.00 87.56 181 VAL A N 1
ATOM 1420 C CA . VAL A 1 181 ? 6.061 8.217 19.644 1.00 87.56 181 VAL A CA 1
ATOM 1421 C C . VAL A 1 181 ? 4.834 8.070 18.741 1.00 87.56 181 VAL A C 1
ATOM 1423 O O . VAL A 1 181 ? 4.965 7.988 17.524 1.00 87.56 181 VAL A O 1
ATOM 1426 N N . ASP A 1 182 ? 3.640 8.030 19.337 1.00 83.88 182 ASP A N 1
ATOM 1427 C CA . ASP A 1 182 ? 2.380 7.767 18.623 1.00 83.88 182 ASP A CA 1
ATOM 1428 C C . ASP A 1 182 ? 1.818 8.982 17.871 1.00 83.88 182 ASP A C 1
ATOM 1430 O O . ASP A 1 182 ? 1.128 8.830 16.871 1.00 83.88 182 ASP A O 1
ATOM 1434 N N . PHE A 1 183 ? 2.044 10.198 18.381 1.00 84.81 183 PHE A N 1
ATOM 1435 C CA . PHE A 1 183 ? 1.378 11.422 17.898 1.00 84.81 183 PHE A CA 1
ATOM 1436 C C . PHE A 1 183 ? -0.163 11.300 17.800 1.00 84.81 183 PHE A C 1
ATOM 1438 O O . PHE A 1 183 ? -0.801 11.955 16.976 1.00 84.81 183 PHE A O 1
ATOM 1445 N N . GLY A 1 184 ? -0.780 10.458 18.639 1.00 83.88 184 GLY A N 1
ATOM 1446 C CA . GLY A 1 184 ? -2.227 10.216 18.640 1.00 83.88 184 GLY A CA 1
ATOM 1447 C C . GLY A 1 184 ? -2.733 9.480 17.396 1.00 83.88 184 GLY A C 1
ATOM 1448 O O . GLY A 1 184 ? -3.872 9.690 16.974 1.00 83.88 184 GLY A O 1
ATOM 1449 N N . VAL A 1 185 ? -1.881 8.680 16.751 1.00 90.56 185 VAL A N 1
ATOM 1450 C CA . VAL A 1 185 ? -2.210 7.920 15.539 1.00 90.56 185 VAL A CA 1
ATOM 1451 C C . VAL A 1 185 ? -2.834 6.566 15.869 1.00 90.56 185 VAL A C 1
ATOM 1453 O O . VAL A 1 185 ? -3.665 6.080 15.099 1.00 90.56 185 VAL A O 1
ATOM 1456 N N . LEU A 1 186 ? -2.481 5.950 16.997 1.00 90.94 186 LEU A N 1
ATOM 1457 C CA . LEU A 1 186 ? -2.945 4.618 17.392 1.00 90.94 186 LEU A CA 1
ATOM 1458 C C . LEU A 1 186 ? -4.030 4.636 18.478 1.00 90.94 186 LEU A C 1
ATOM 1460 O O . LEU A 1 186 ? -4.624 3.584 18.772 1.00 90.94 186 LEU A O 1
ATOM 1464 N N . SER A 1 187 ? -4.300 5.809 19.054 1.00 82.69 187 SER A N 1
ATOM 1465 C CA . SER A 1 187 ? -5.394 6.054 19.994 1.00 82.69 187 SER A CA 1
ATOM 1466 C C . SER A 1 187 ? -6.753 6.064 19.294 1.00 82.69 187 SER A C 1
ATOM 1468 O O . SER A 1 187 ? -6.898 6.606 18.195 1.00 82.69 187 SER A O 1
ATOM 1470 N N . LYS A 1 188 ? -7.775 5.504 19.950 1.00 75.50 188 LYS A N 1
ATOM 1471 C CA . LYS A 1 188 ? -9.166 5.762 19.562 1.00 75.50 188 LYS A CA 1
ATOM 1472 C C . LYS A 1 188 ? -9.485 7.208 19.938 1.00 75.50 188 LYS A C 1
ATOM 1474 O O . LYS A 1 188 ? -9.244 7.591 21.079 1.00 75.50 188 LYS A O 1
ATOM 1479 N N . ASN A 1 189 ? -9.971 7.999 18.989 1.00 61.84 189 ASN A N 1
ATOM 1480 C CA . ASN A 1 189 ? -10.562 9.294 19.316 1.00 61.84 189 ASN A CA 1
ATOM 1481 C C . ASN A 1 189 ? -11.881 9.024 20.059 1.00 61.84 189 ASN A C 1
ATOM 1483 O O . ASN A 1 189 ? -12.618 8.121 19.650 1.00 61.84 189 ASN A O 1
ATOM 1487 N N . HIS A 1 190 ? -12.078 9.720 21.182 1.00 48.69 190 HIS A N 1
ATOM 1488 C CA . HIS A 1 190 ? -13.275 9.680 22.024 1.00 48.69 190 HIS A CA 1
ATOM 1489 C C . HIS A 1 190 ? -14.312 10.683 21.532 1.00 48.69 190 HIS A C 1
ATOM 1491 O O . HIS A 1 190 ? -13.890 11.807 21.175 1.00 48.69 190 HIS A O 1
#

Foldseek 3Di:
DLPVLLLVLLVVVLVCQQELPDQDPLVVVCPPSPDDSVSSPVSNVVVNVVVVVCCVVVVDPHGDDNQNSVLSNLVSLLVLLLVLLLVLCPPPDPVLSVQLSVQLVVLCVLQVPPDCQSGLCNVVVDRSSLVSLLLSLLSCVLSVNNPPCLQVSCVSSVHGSVSSVVVLVVVVVCCVVVVTDRSCRSDRDD

Sequence (190 aa):
QSNERLLALACLRAHQERTGKINIDWPQMVEGTGVTLKQVVDAAKVVMKYLNICEKSGLIEMRADRRTVQFELRVTEISNTSLRLKHLLDGLDES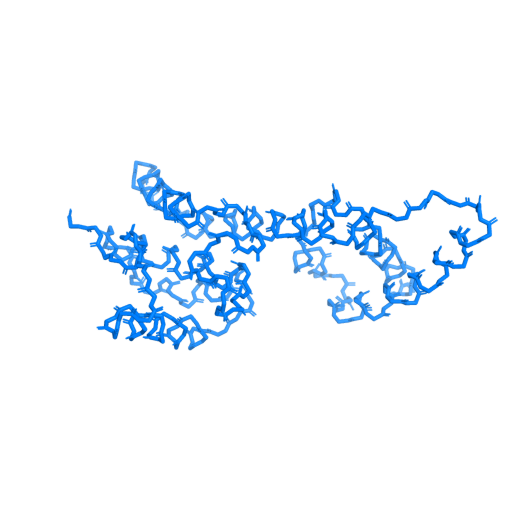LKSIIMDDYNQRLLRLGEPTLDASPFSQENIEAKVLCAILFQIACESFGVEQGRLENIAQAIGRCRNTIKNRLKALRQKVASGELVDFGVLSKNH